Protein AF-A0A5C6DUL0-F1 (afdb_monomer_lite)

Radius of gyration: 17.98 Å; chains: 1; bounding box: 50×43×47 Å

pLDDT: mean 86.67, std 14.73, range [30.31, 98.75]

Organism: NCBI:txid2527966

Foldseek 3Di:
DVLVLLLQVLLLVQQDPQAQPQAQDQLLVLFVVLVVVVALFDFLQSLQLSCLVNSEHEFEFADDDPPDDDAQKKWFADPNGIYIYGHDDDLQRLVVLLSSQLNSQLVRNVVDDDRDIPGPDDDDPDPVVVVVSSLSSQLSSCCNQQVGSPDAQEDPDDQPALCSLLVVLVVVCNVRSGDSLNNLVRHLPPPDDCSVVRSVSNSCVNCVPGGSLVSSVVSSVVSGDLVPDDPVSSVSNCVRSVVPPDDD

Secondary structure (DSSP, 8-state):
-HHHHHHHHHHHHHTTT-----TT--HHHHHHHHHHTT-SSB-HHHHHHHHHHTT--EEE---PPTT----SEEEEEETTEEEEEE----S-HHHHHHHHHHHHHHHHHT---TT-EEESS---S-HHHHHHHHHHHHHHHHHHHHSSTT-----SS--SSHHHHHHHHHHHHHHHTB-HHHHHHHHHTT--STHHHHHHHHHHHH-TT--HHHHHHHHHHHH--GGGS-HHHHHHHHHHTT-S----

Sequence (248 aa):
MGICKRAAELATAAIGGLPSELVGIEPEQIRNEILADGNSWVDLENLTEYCWSRGVPVLHVTNFPSGIHKPDAMLISVHGRPAIIICKKNKQPAWLLFFLAHELGHLIAGHVSGDSLIVDSKITDDVDEKDDEETIADKNAIAILTGSETRSYRTNRTPPNASHLAKICQRKGINDSVYPGHIVLNYVHGLSGSFHALGAAALLVLYPNANAQKVLNRCLARNIDFDELPEDHAEYLMRIVGANERSS

Structure (mmCIF, N/CA/C/O backbone):
data_AF-A0A5C6DUL0-F1
#
_entry.id   AF-A0A5C6DUL0-F1
#
loop_
_atom_site.group_PDB
_atom_site.id
_atom_site.type_symbol
_atom_site.label_atom_id
_atom_site.label_alt_id
_atom_site.label_comp_id
_atom_site.label_asym_id
_atom_site.label_entity_id
_atom_site.label_seq_id
_atom_site.pdbx_PDB_ins_code
_atom_site.Cartn_x
_atom_site.Cartn_y
_atom_site.Cartn_z
_atom_site.occupancy
_atom_site.B_iso_or_equiv
_atom_site.auth_seq_id
_atom_site.auth_comp_id
_atom_site.auth_asym_id
_atom_site.auth_atom_id
_atom_site.pdbx_PDB_model_num
ATOM 1 N N . MET A 1 1 ? -7.808 15.578 12.649 1.00 57.72 1 MET A N 1
ATOM 2 C CA . MET A 1 1 ? -7.551 14.478 13.599 1.00 57.72 1 MET A CA 1
ATOM 3 C C . MET A 1 1 ? -8.827 13.757 14.038 1.00 57.72 1 MET A C 1
ATOM 5 O O . MET A 1 1 ? -8.922 12.568 13.780 1.00 57.72 1 MET A O 1
ATOM 9 N N . GLY A 1 2 ? -9.838 14.445 14.596 1.00 77.75 2 GLY A N 1
ATOM 10 C CA . GLY A 1 2 ? -11.074 13.791 15.077 1.00 77.75 2 GLY A CA 1
ATOM 11 C C . GLY A 1 2 ? -11.818 12.917 14.053 1.00 77.75 2 GLY A C 1
ATOM 12 O O . GLY A 1 2 ? -12.351 11.881 14.424 1.00 77.75 2 GLY A O 1
ATOM 13 N N . ILE A 1 3 ? -11.790 13.275 12.762 1.00 83.50 3 ILE A N 1
ATOM 14 C CA . ILE A 1 3 ? -12.433 12.481 11.697 1.00 83.50 3 ILE A CA 1
ATOM 15 C C . ILE A 1 3 ? -11.750 11.123 11.500 1.00 83.50 3 ILE A C 1
ATOM 17 O O . ILE A 1 3 ? -12.442 10.116 11.440 1.00 83.50 3 ILE A O 1
ATOM 21 N N . CYS A 1 4 ? -10.413 11.072 11.435 1.00 84.81 4 CYS A N 1
ATOM 22 C CA . CYS A 1 4 ? -9.688 9.809 11.254 1.00 84.81 4 CYS A CA 1
ATOM 23 C C . CYS A 1 4 ? -9.874 8.882 12.452 1.00 84.81 4 CYS A C 1
ATOM 25 O O . CYS A 1 4 ? -10.142 7.701 12.269 1.00 84.81 4 CYS A O 1
ATOM 27 N N . LYS A 1 5 ? -9.800 9.432 13.672 1.00 85.25 5 LYS A N 1
ATOM 28 C CA . LYS A 1 5 ? -10.049 8.661 14.892 1.00 85.25 5 LYS A CA 1
ATOM 29 C C . LYS A 1 5 ? -11.470 8.097 14.906 1.00 85.25 5 LYS A C 1
ATOM 31 O O . LYS A 1 5 ? -11.640 6.909 15.135 1.00 85.25 5 LYS A O 1
ATOM 36 N N . ARG A 1 6 ? -12.478 8.914 14.574 1.00 87.25 6 ARG A N 1
ATOM 37 C CA . ARG A 1 6 ? -13.867 8.446 14.493 1.00 87.25 6 ARG A CA 1
ATOM 38 C C . ARG A 1 6 ? -14.061 7.379 13.412 1.00 87.25 6 ARG A C 1
ATOM 40 O O . ARG A 1 6 ? -14.793 6.424 13.628 1.00 87.25 6 ARG A O 1
ATOM 47 N N . ALA A 1 7 ? -13.404 7.527 12.263 1.00 88.50 7 ALA A N 1
ATOM 48 C CA . ALA A 1 7 ? -13.416 6.523 11.202 1.00 88.50 7 ALA A CA 1
ATOM 49 C C . ALA A 1 7 ? -12.847 5.184 11.689 1.00 88.50 7 ALA A C 1
ATOM 51 O O . ALA A 1 7 ? -13.471 4.144 11.496 1.00 88.50 7 ALA A O 1
ATOM 52 N N . ALA A 1 8 ? -11.687 5.235 12.351 1.00 89.00 8 ALA A N 1
ATOM 53 C CA . ALA A 1 8 ? -11.029 4.074 12.930 1.00 89.00 8 ALA A CA 1
ATOM 54 C C . ALA A 1 8 ? -11.894 3.419 14.017 1.00 89.00 8 ALA A C 1
ATOM 56 O O . ALA A 1 8 ? -12.063 2.207 13.987 1.00 89.00 8 ALA A O 1
ATOM 57 N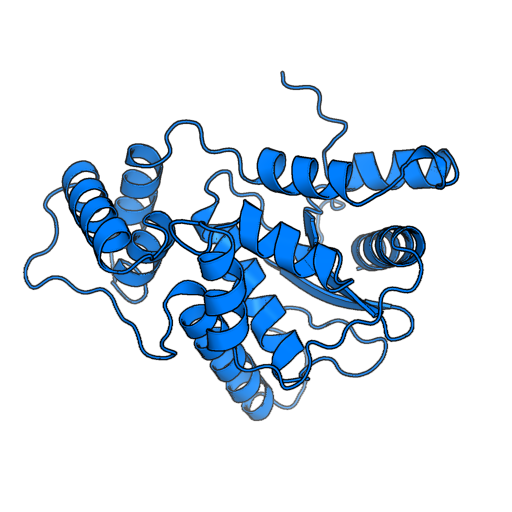 N . GLU A 1 9 ? -12.503 4.196 14.920 1.00 88.69 9 GLU A N 1
ATOM 58 C CA . GLU A 1 9 ? -13.456 3.701 15.931 1.00 88.69 9 GLU A CA 1
ATOM 59 C C . GLU A 1 9 ? -14.596 2.898 15.297 1.00 88.69 9 GLU A C 1
ATOM 61 O O . GLU A 1 9 ? -14.864 1.774 15.711 1.00 88.69 9 GLU A O 1
ATOM 66 N N . LEU A 1 10 ? -15.247 3.450 14.270 1.00 88.94 10 LEU A N 1
ATOM 67 C CA . LEU A 1 10 ? -16.355 2.775 13.594 1.00 88.94 10 LEU A CA 1
ATOM 68 C C . LEU A 1 10 ? -15.898 1.507 12.867 1.00 88.94 10 LEU A C 1
ATOM 70 O O . LEU A 1 10 ? -16.527 0.461 13.003 1.00 88.94 10 LEU A O 1
ATOM 74 N N . ALA A 1 11 ? -14.795 1.586 12.123 1.00 89.00 11 ALA A N 1
ATOM 75 C CA . ALA A 1 11 ? -14.291 0.454 11.354 1.00 89.00 11 ALA A CA 1
ATOM 76 C C . ALA A 1 11 ? -13.789 -0.680 12.257 1.00 89.00 11 ALA A C 1
ATOM 78 O O . ALA A 1 11 ? -14.088 -1.841 12.005 1.00 89.00 11 ALA A O 1
ATOM 79 N N . THR A 1 12 ? -13.069 -0.354 13.334 1.00 87.19 12 THR A N 1
ATOM 80 C CA . THR A 1 12 ? -12.603 -1.349 14.312 1.00 87.19 12 THR A CA 1
ATOM 81 C C . THR A 1 12 ? -13.768 -1.981 15.066 1.00 87.19 12 THR A C 1
ATOM 83 O O . THR A 1 12 ? -13.767 -3.196 15.250 1.00 87.19 12 THR A O 1
ATOM 86 N N . ALA A 1 13 ? -14.793 -1.216 15.452 1.00 83.75 13 ALA A N 1
ATOM 87 C CA . ALA A 1 13 ? -15.993 -1.770 16.078 1.00 83.75 13 ALA A CA 1
ATOM 88 C C . ALA A 1 13 ? -16.727 -2.770 15.163 1.00 83.75 13 ALA A C 1
ATOM 90 O O . ALA A 1 13 ? -17.184 -3.799 15.653 1.00 83.75 13 ALA A O 1
ATOM 91 N N . ALA A 1 14 ? -16.774 -2.508 13.852 1.00 82.31 14 ALA A N 1
ATOM 92 C CA . ALA A 1 14 ? -17.476 -3.347 12.876 1.00 82.31 14 ALA A CA 1
ATOM 93 C C . ALA A 1 14 ? -16.832 -4.728 12.640 1.00 82.31 14 ALA A C 1
ATOM 95 O O . ALA A 1 14 ? -17.520 -5.674 12.287 1.00 82.31 14 ALA A O 1
ATOM 96 N N . ILE A 1 15 ? -15.520 -4.880 12.850 1.00 79.81 15 ILE A N 1
ATOM 97 C CA . ILE A 1 15 ? -14.793 -6.133 12.553 1.00 79.81 15 ILE A CA 1
ATOM 98 C C . ILE A 1 15 ? -14.691 -7.108 13.745 1.00 79.81 15 ILE A C 1
ATOM 100 O O . ILE A 1 15 ? -13.733 -7.874 13.855 1.00 79.81 15 ILE A O 1
ATOM 104 N N . GLY A 1 16 ? -15.638 -7.052 14.687 1.00 63.84 16 GLY A N 1
ATOM 105 C CA . GLY A 1 16 ? -15.988 -8.195 15.549 1.00 63.84 16 GLY A CA 1
ATOM 106 C C . GLY A 1 16 ? -14.885 -8.839 16.405 1.00 63.84 16 GLY A C 1
ATOM 107 O O . GLY A 1 16 ? -14.915 -10.046 16.619 1.00 63.84 16 GLY A O 1
ATOM 108 N N . GLY A 1 17 ? -13.912 -8.079 16.919 1.00 63.25 17 GLY A N 1
ATOM 109 C CA . GLY A 1 17 ? -12.934 -8.600 17.888 1.00 63.25 17 GLY A CA 1
ATOM 110 C C . GLY A 1 17 ? -11.812 -9.479 17.319 1.00 63.25 17 GLY A C 1
ATOM 111 O O . GLY A 1 17 ? -11.122 -10.128 18.103 1.00 63.25 17 GLY A O 1
ATOM 112 N N . LEU A 1 18 ? -11.586 -9.481 15.997 1.00 64.69 18 LEU A N 1
ATOM 113 C CA . LEU A 1 18 ? -10.385 -10.088 15.408 1.00 64.69 18 LEU A CA 1
ATOM 114 C C . LEU A 1 18 ? -9.115 -9.519 16.080 1.00 64.69 18 LEU A C 1
ATOM 116 O O . LEU A 1 18 ? -8.935 -8.291 16.068 1.00 64.69 18 LEU A O 1
ATOM 120 N N . PRO A 1 19 ? -8.252 -10.366 16.679 1.00 63.19 19 PRO A N 1
ATOM 121 C CA . PRO A 1 19 ? -7.013 -9.907 17.286 1.00 63.19 19 PRO A CA 1
ATOM 122 C C . PRO A 1 19 ? -6.027 -9.484 16.194 1.00 63.19 19 PRO A C 1
ATOM 124 O O . PRO A 1 19 ? -5.824 -10.196 15.213 1.00 63.19 19 PRO A O 1
ATOM 127 N N . SER A 1 20 ? -5.395 -8.325 16.378 1.00 67.81 20 SER A N 1
ATOM 128 C CA . SER A 1 20 ? -4.304 -7.877 15.510 1.00 67.81 20 SER A CA 1
ATOM 129 C C . SER A 1 20 ? -2.982 -8.454 16.009 1.00 67.81 20 SER A C 1
ATOM 131 O O . SER A 1 20 ? -2.249 -7.809 16.757 1.00 67.81 20 SER A O 1
ATOM 133 N N . GLU A 1 21 ? -2.658 -9.666 15.574 1.00 74.69 21 GLU A N 1
ATOM 134 C CA . GLU A 1 21 ? -1.359 -10.302 15.821 1.00 74.69 21 GLU A CA 1
ATOM 135 C C . GLU A 1 21 ? -0.434 -10.061 14.626 1.00 74.69 21 GLU A C 1
ATOM 137 O O . GLU A 1 21 ? -0.201 -10.958 13.816 1.00 74.69 21 GLU A O 1
ATOM 142 N N . LEU A 1 22 ? 0.012 -8.815 14.454 1.00 87.88 22 LEU A N 1
ATOM 143 C CA . LEU A 1 22 ? 0.962 -8.436 13.397 1.00 87.88 22 LEU A CA 1
ATOM 144 C C . LEU A 1 22 ? 2.302 -7.928 13.937 1.00 87.88 22 LEU A C 1
ATOM 146 O O . LEU A 1 22 ? 3.292 -7.953 13.213 1.00 87.88 22 LEU A O 1
ATOM 150 N N . VAL A 1 23 ? 2.351 -7.499 15.200 1.00 90.50 23 VAL A N 1
ATOM 151 C CA . VAL A 1 23 ? 3.596 -7.054 15.838 1.00 90.50 23 VAL A CA 1
ATOM 152 C C . VAL A 1 23 ? 4.588 -8.218 15.891 1.00 90.50 23 VAL A C 1
ATOM 154 O O . VAL A 1 23 ? 4.247 -9.307 16.350 1.00 90.50 23 VAL A O 1
ATOM 157 N N . GLY A 1 24 ? 5.814 -7.977 15.431 1.00 91.69 24 GLY A N 1
ATOM 158 C CA . GLY A 1 24 ? 6.895 -8.959 15.385 1.00 91.69 24 GLY A CA 1
ATOM 159 C C . GLY A 1 24 ? 6.816 -9.957 14.227 1.00 91.69 24 GLY A C 1
ATOM 160 O O . GLY A 1 24 ? 7.622 -10.882 14.193 1.00 91.69 24 GLY A O 1
ATOM 161 N N . ILE A 1 25 ? 5.870 -9.809 13.292 1.00 94.50 25 ILE A N 1
ATOM 162 C CA . ILE A 1 25 ? 5.872 -10.603 12.057 1.00 94.50 25 ILE A CA 1
ATOM 163 C C . ILE A 1 25 ? 6.952 -10.077 11.112 1.00 94.50 25 ILE A C 1
ATOM 165 O O . ILE A 1 25 ? 7.038 -8.877 10.863 1.00 94.50 25 ILE A O 1
ATOM 169 N N . GLU A 1 26 ? 7.726 -10.993 10.532 1.00 96.69 26 GLU A N 1
ATOM 170 C CA . GLU A 1 26 ? 8.718 -10.661 9.511 1.00 96.69 26 GLU A CA 1
ATOM 171 C C . GLU A 1 26 ? 8.032 -10.135 8.231 1.00 96.69 26 GLU A C 1
ATOM 173 O O . GLU A 1 26 ? 7.086 -10.761 7.733 1.00 96.69 26 GLU A O 1
ATOM 178 N N . PRO A 1 27 ? 8.495 -9.023 7.634 1.00 97.69 27 PRO A N 1
ATOM 179 C CA . PRO A 1 27 ? 7.838 -8.416 6.475 1.00 97.69 27 PRO A CA 1
ATOM 180 C C . PRO A 1 27 ? 7.762 -9.353 5.257 1.00 97.69 27 PRO A C 1
ATOM 182 O O . PRO A 1 27 ? 6.771 -9.348 4.518 1.00 97.69 27 PRO A O 1
ATOM 185 N N . GLU A 1 28 ? 8.764 -10.210 5.044 1.00 97.44 28 GLU A N 1
ATOM 186 C CA . GLU A 1 28 ? 8.747 -11.222 3.986 1.00 97.44 28 GLU A CA 1
ATOM 187 C C . GLU A 1 28 ? 7.678 -12.295 4.215 1.00 97.44 28 GLU A C 1
ATOM 189 O O . GLU A 1 28 ? 7.190 -12.875 3.243 1.00 97.44 28 GLU A O 1
ATOM 194 N N . GLN A 1 29 ? 7.282 -12.564 5.462 1.00 97.75 29 GLN A N 1
ATOM 195 C CA . GLN A 1 29 ? 6.215 -13.521 5.750 1.00 97.75 29 GLN A CA 1
ATOM 196 C C . GLN A 1 29 ? 4.882 -13.030 5.173 1.00 97.75 29 GLN A C 1
ATOM 198 O O . GLN A 1 29 ? 4.226 -13.782 4.456 1.00 97.75 29 GLN A O 1
ATOM 203 N N . ILE A 1 30 ? 4.543 -11.753 5.379 1.00 98.12 30 ILE A N 1
ATOM 204 C CA . ILE A 1 30 ? 3.334 -11.116 4.821 1.00 98.12 30 ILE A CA 1
ATOM 205 C C . ILE A 1 30 ? 3.295 -11.280 3.303 1.00 98.12 30 ILE A C 1
ATOM 207 O O . ILE A 1 30 ? 2.297 -11.700 2.717 1.00 98.12 30 ILE A O 1
ATOM 211 N N . ARG A 1 31 ? 4.422 -10.977 2.653 1.00 98.50 31 ARG A N 1
ATOM 212 C CA . ARG A 1 31 ? 4.577 -11.157 1.212 1.00 98.50 31 ARG A CA 1
ATOM 213 C C . ARG A 1 31 ? 4.315 -12.598 0.795 1.00 98.50 31 ARG A C 1
ATOM 215 O O . ARG A 1 31 ? 3.587 -12.829 -0.167 1.00 98.50 31 ARG A O 1
ATOM 222 N N . ASN A 1 32 ? 4.949 -13.551 1.469 1.00 98.31 32 ASN A N 1
ATOM 223 C CA . ASN A 1 32 ? 4.864 -14.962 1.118 1.00 98.31 32 ASN A CA 1
ATOM 224 C C . ASN A 1 32 ? 3.441 -15.501 1.280 1.00 98.31 32 ASN A C 1
ATOM 226 O O . ASN A 1 32 ? 3.001 -16.257 0.419 1.00 98.31 32 ASN A O 1
ATOM 230 N N . GLU A 1 33 ? 2.715 -15.076 2.316 1.00 97.88 33 GLU A N 1
ATOM 231 C CA . GLU A 1 33 ? 1.301 -15.414 2.514 1.00 97.88 33 GLU A CA 1
ATOM 232 C C . GLU A 1 33 ? 0.443 -14.889 1.352 1.00 97.88 33 GLU A C 1
ATOM 234 O O . GLU A 1 33 ? -0.246 -15.671 0.699 1.00 97.88 33 GLU A O 1
ATOM 239 N N . ILE A 1 34 ? 0.585 -13.610 0.981 1.00 98.38 34 ILE A N 1
ATOM 240 C CA . ILE A 1 34 ? -0.148 -13.026 -0.157 1.00 98.38 34 ILE A CA 1
ATOM 241 C C . ILE A 1 34 ? 0.167 -13.756 -1.474 1.00 98.38 34 ILE A C 1
ATOM 243 O O . ILE A 1 34 ? -0.727 -13.988 -2.291 1.00 98.38 34 ILE A O 1
ATOM 247 N N . LEU A 1 35 ? 1.430 -14.114 -1.719 1.00 98.44 35 LEU A N 1
ATOM 248 C CA . LEU A 1 35 ? 1.821 -14.850 -2.927 1.00 98.44 35 LEU A CA 1
ATOM 249 C C . LEU A 1 35 ? 1.312 -16.301 -2.920 1.00 98.44 35 LEU A C 1
ATOM 251 O O . LEU A 1 35 ? 0.979 -16.829 -3.983 1.00 98.44 35 LEU A O 1
ATOM 255 N N . ALA A 1 36 ? 1.236 -16.943 -1.751 1.00 97.94 36 ALA A N 1
ATOM 256 C CA . ALA A 1 36 ? 0.738 -18.310 -1.602 1.00 97.94 36 ALA A CA 1
ATOM 257 C C . ALA A 1 36 ? -0.746 -18.441 -1.985 1.00 97.94 36 ALA A C 1
ATOM 259 O O . ALA A 1 36 ? -1.143 -19.489 -2.495 1.00 97.94 36 ALA A O 1
ATOM 260 N N . ASP A 1 37 ? -1.523 -17.359 -1.873 1.00 96.06 37 ASP A N 1
ATOM 261 C CA . ASP A 1 37 ? -2.914 -17.271 -2.348 1.00 96.06 37 ASP A CA 1
ATOM 262 C C . ASP A 1 37 ? -3.043 -17.212 -3.887 1.00 96.06 37 ASP A C 1
ATOM 264 O O . ASP A 1 37 ? -4.134 -17.047 -4.437 1.00 96.06 37 ASP A O 1
ATOM 268 N N . GLY A 1 38 ? -1.932 -17.348 -4.618 1.00 97.00 38 GLY A N 1
ATOM 269 C CA . GLY A 1 38 ? -1.895 -17.357 -6.082 1.00 97.00 38 GLY A CA 1
ATOM 270 C C . GLY A 1 38 ? -1.780 -15.967 -6.714 1.00 97.00 38 GLY A C 1
ATOM 271 O O . GLY A 1 38 ? -1.875 -15.839 -7.939 1.00 97.00 38 GLY A O 1
ATOM 272 N N . ASN A 1 39 ? -1.550 -14.920 -5.915 1.00 98.12 39 ASN A N 1
ATOM 273 C CA . ASN A 1 39 ? -1.293 -13.576 -6.425 1.00 98.12 39 ASN A CA 1
ATOM 274 C C . ASN A 1 39 ? 0.062 -13.513 -7.148 1.00 98.12 39 ASN A C 1
ATOM 276 O O . ASN A 1 39 ? 1.060 -14.074 -6.703 1.00 98.12 39 ASN A O 1
ATOM 280 N N . SER A 1 40 ? 0.132 -12.766 -8.254 1.00 97.94 40 SER A N 1
ATOM 281 C CA . SER A 1 40 ? 1.393 -12.585 -8.998 1.00 97.94 40 SER A CA 1
ATOM 282 C C . SER A 1 40 ? 2.407 -11.694 -8.271 1.00 97.94 40 SER A C 1
ATOM 284 O O . SER A 1 40 ? 3.597 -11.739 -8.573 1.00 97.94 40 SER A O 1
ATOM 286 N N . TRP A 1 41 ? 1.930 -10.844 -7.363 1.00 98.56 41 TRP A N 1
ATOM 287 C CA . TRP A 1 41 ? 2.704 -9.881 -6.580 1.00 98.56 41 TRP A CA 1
ATOM 288 C C . TRP A 1 41 ? 1.832 -9.299 -5.466 1.00 98.56 41 TRP A C 1
ATOM 290 O O . TRP A 1 41 ? 0.606 -9.388 -5.525 1.00 98.56 41 TRP A O 1
ATOM 300 N N . VAL A 1 42 ? 2.459 -8.624 -4.504 1.00 98.75 42 VAL A N 1
ATOM 301 C CA . VAL A 1 42 ? 1.755 -7.766 -3.540 1.00 98.75 42 VAL A CA 1
ATOM 302 C C . VAL A 1 42 ? 1.341 -6.465 -4.234 1.00 98.75 42 VAL A C 1
ATOM 304 O O . VAL A 1 42 ? 2.199 -5.724 -4.719 1.00 98.75 42 VAL A O 1
ATOM 307 N N . ASP A 1 43 ? 0.040 -6.193 -4.307 1.00 98.62 43 ASP A N 1
ATOM 308 C CA . ASP A 1 43 ? -0.546 -4.956 -4.824 1.00 98.62 43 ASP A CA 1
ATOM 309 C C . ASP A 1 43 ? -1.472 -4.284 -3.797 1.00 98.62 43 ASP A C 1
ATOM 311 O O . ASP A 1 43 ? -1.577 -4.710 -2.650 1.00 98.62 43 ASP A O 1
ATOM 315 N N . LEU A 1 44 ? -2.105 -3.171 -4.188 1.00 98.69 44 LEU A N 1
ATOM 316 C CA . LEU A 1 44 ? -2.962 -2.410 -3.277 1.00 98.69 44 LEU A CA 1
ATOM 317 C C . LEU A 1 44 ? -4.169 -3.219 -2.798 1.00 98.69 44 LEU A C 1
ATOM 319 O O . LEU A 1 44 ? -4.556 -3.067 -1.646 1.00 98.69 44 LEU A O 1
ATOM 323 N N . GLU A 1 45 ? -4.788 -4.026 -3.663 1.00 98.31 45 GLU A N 1
ATOM 324 C CA . GLU A 1 45 ? -6.001 -4.763 -3.303 1.00 98.31 45 GLU A CA 1
ATOM 325 C C . GLU A 1 45 ? -5.646 -5.889 -2.335 1.00 98.31 45 GLU A C 1
ATOM 327 O O . GLU A 1 45 ? -6.186 -5.925 -1.233 1.00 98.31 45 GLU A O 1
ATOM 332 N N . ASN A 1 46 ? -4.685 -6.748 -2.683 1.00 98.50 46 ASN A N 1
ATOM 333 C CA . ASN A 1 46 ? -4.368 -7.905 -1.846 1.00 98.50 46 ASN A CA 1
ATOM 334 C C . ASN A 1 46 ? -3.662 -7.549 -0.528 1.00 98.50 46 ASN A C 1
ATOM 336 O O . ASN A 1 46 ? -3.932 -8.203 0.474 1.00 98.50 46 ASN A O 1
ATOM 340 N N . LEU A 1 47 ? -2.856 -6.482 -0.471 1.00 98.69 47 LEU A N 1
ATOM 341 C CA . LEU A 1 47 ? -2.295 -6.015 0.801 1.00 98.69 47 LEU A CA 1
ATOM 342 C C . LEU A 1 47 ? -3.376 -5.406 1.700 1.00 98.69 47 LEU A C 1
ATOM 344 O O . LEU A 1 47 ? -3.343 -5.573 2.915 1.00 98.69 47 LEU A O 1
ATOM 348 N N . THR A 1 48 ? -4.356 -4.723 1.102 1.00 98.31 48 THR A N 1
ATOM 349 C CA . THR A 1 48 ? -5.498 -4.194 1.853 1.00 98.31 48 THR A CA 1
ATOM 350 C C . THR A 1 48 ? -6.326 -5.334 2.438 1.00 98.31 48 THR A C 1
ATOM 352 O O . THR A 1 48 ? -6.600 -5.322 3.634 1.00 98.31 48 THR A O 1
ATOM 355 N N . GLU A 1 49 ? -6.696 -6.328 1.627 1.00 96.81 49 GLU A N 1
ATOM 356 C CA . GLU A 1 49 ? -7.437 -7.512 2.090 1.00 96.81 49 GLU A CA 1
ATOM 357 C C . GLU A 1 49 ? -6.653 -8.297 3.149 1.00 96.81 49 GLU A C 1
ATOM 359 O O . GLU A 1 49 ? -7.234 -8.722 4.146 1.00 96.81 49 GLU A O 1
ATOM 364 N N . TYR A 1 50 ? -5.328 -8.416 2.994 1.00 96.88 50 TYR A N 1
ATOM 365 C CA . TYR A 1 50 ? -4.466 -8.996 4.019 1.00 96.88 50 TYR A CA 1
ATOM 366 C C . TYR A 1 50 ? -4.632 -8.260 5.355 1.00 96.88 50 TYR A C 1
ATOM 368 O O . TYR A 1 50 ? -4.964 -8.894 6.353 1.00 96.88 50 TYR A O 1
ATOM 376 N N . CYS A 1 51 ? -4.504 -6.928 5.384 1.00 96.19 51 CYS A N 1
ATOM 377 C CA . CYS A 1 51 ? -4.703 -6.148 6.610 1.00 96.19 51 CYS A CA 1
ATOM 378 C C . CYS A 1 51 ? -6.083 -6.396 7.244 1.00 96.19 51 CYS A C 1
ATOM 380 O O . CYS A 1 51 ? -6.162 -6.667 8.445 1.00 96.19 51 CYS A O 1
ATOM 382 N N . TRP A 1 52 ? -7.160 -6.388 6.449 1.00 94.44 52 TRP A N 1
ATOM 383 C CA . TRP A 1 52 ? -8.509 -6.672 6.952 1.00 94.44 52 TRP A CA 1
ATOM 384 C C . TRP A 1 52 ? -8.630 -8.078 7.547 1.00 94.44 52 TRP A C 1
ATOM 386 O O . TRP A 1 52 ? -9.158 -8.225 8.650 1.00 94.44 52 TRP A O 1
ATOM 396 N N . SER A 1 53 ? -8.072 -9.095 6.884 1.00 92.69 53 SER A N 1
ATOM 397 C CA . SER A 1 53 ? -8.077 -10.484 7.373 1.00 92.69 53 SER A CA 1
ATOM 398 C C . SER A 1 53 ? -7.341 -10.660 8.708 1.00 92.69 53 SER A C 1
ATOM 400 O O . SER A 1 53 ? -7.620 -11.588 9.465 1.00 92.69 53 SER A O 1
ATOM 402 N N . ARG A 1 54 ? -6.426 -9.737 9.023 1.00 92.75 54 ARG A N 1
ATOM 403 C CA . ARG A 1 54 ? -5.642 -9.686 10.264 1.00 92.75 54 ARG A CA 1
ATOM 404 C C . ARG A 1 54 ? -6.238 -8.726 11.297 1.00 92.75 54 ARG A C 1
ATOM 406 O O . ARG A 1 54 ? -5.584 -8.397 12.281 1.00 92.75 54 ARG A O 1
ATOM 413 N N . GLY A 1 55 ? -7.469 -8.260 11.078 1.00 91.44 55 GLY A N 1
ATOM 414 C CA . GLY A 1 55 ? -8.177 -7.380 12.002 1.00 91.44 55 GLY A CA 1
ATOM 415 C C . GLY A 1 55 ? -7.678 -5.933 12.009 1.00 91.44 55 GLY A C 1
ATOM 416 O O . GLY A 1 55 ? -7.903 -5.235 12.999 1.00 91.44 55 GLY A O 1
ATOM 417 N N . VAL A 1 56 ? -7.024 -5.481 10.931 1.00 93.75 56 VAL A N 1
ATOM 418 C CA . VAL A 1 56 ? -6.501 -4.116 10.764 1.00 93.75 56 VAL A CA 1
ATOM 419 C C . VAL A 1 56 ? -7.257 -3.403 9.639 1.00 93.75 56 VAL A C 1
ATOM 421 O O . VAL A 1 56 ? -6.935 -3.584 8.462 1.00 93.75 56 VAL A O 1
ATOM 424 N N . PRO A 1 57 ? -8.264 -2.573 9.960 1.00 94.25 57 PRO A N 1
ATOM 425 C CA . PRO A 1 57 ? -8.992 -1.811 8.958 1.00 94.25 57 PRO A CA 1
ATOM 426 C C . PRO A 1 57 ? -8.076 -0.871 8.178 1.00 94.25 57 PRO A C 1
ATOM 428 O O . PRO A 1 57 ? -7.274 -0.147 8.768 1.00 94.25 57 PRO A O 1
ATOM 431 N N . VAL A 1 58 ? -8.258 -0.818 6.860 1.00 95.44 58 VAL A N 1
ATOM 432 C CA . VAL A 1 58 ? -7.598 0.160 5.986 1.00 95.44 58 VAL A CA 1
ATOM 433 C C . VAL A 1 58 ? -8.662 1.065 5.380 1.00 95.44 58 VAL A C 1
ATOM 435 O O . VAL A 1 58 ? -9.528 0.605 4.634 1.00 95.44 58 VAL A O 1
ATOM 438 N N . LEU A 1 59 ? -8.603 2.360 5.685 1.00 93.75 59 LEU A N 1
ATOM 439 C CA . LEU A 1 59 ? -9.602 3.342 5.262 1.00 93.75 59 LEU A CA 1
ATOM 440 C C . LEU A 1 59 ? -8.974 4.411 4.373 1.00 93.75 59 LEU A C 1
ATOM 442 O O . LEU A 1 59 ? -7.936 4.977 4.706 1.00 93.75 59 LEU A O 1
ATOM 446 N N . HIS A 1 60 ? -9.641 4.760 3.272 1.00 93.69 60 HIS A N 1
ATOM 447 C CA . HIS A 1 60 ? -9.241 5.894 2.435 1.00 93.69 60 HIS A CA 1
ATOM 448 C C . HIS A 1 60 ? -10.030 7.143 2.814 1.00 93.69 60 HIS A C 1
ATOM 450 O O . HIS A 1 60 ? -11.083 7.409 2.250 1.00 93.69 60 HIS A O 1
ATOM 456 N N . VAL A 1 61 ? -9.555 7.922 3.783 1.00 89.69 61 VAL A N 1
ATOM 457 C CA . VAL A 1 61 ? -10.260 9.127 4.241 1.00 89.69 61 VAL A CA 1
ATOM 458 C C . VAL A 1 61 ? -9.836 10.310 3.382 1.00 89.69 61 VAL A C 1
ATOM 460 O O . VAL A 1 61 ? -8.744 10.843 3.525 1.00 89.69 61 VAL A O 1
ATOM 463 N N . THR A 1 62 ? -10.701 10.760 2.476 1.00 81.75 62 THR A N 1
ATOM 464 C CA . THR A 1 62 ? -10.373 11.854 1.543 1.00 81.75 62 THR A CA 1
ATOM 465 C C . THR A 1 62 ? -11.109 13.155 1.842 1.00 81.75 62 THR A C 1
ATOM 467 O O . THR A 1 62 ? -10.723 14.221 1.341 1.00 81.75 62 THR A O 1
ATOM 470 N N . ASN A 1 63 ? -12.168 13.096 2.647 1.00 80.69 63 ASN A N 1
ATOM 471 C CA . ASN A 1 63 ? -13.065 14.221 2.902 1.00 80.69 63 ASN A CA 1
ATOM 472 C C . ASN A 1 63 ? -12.757 14.886 4.244 1.00 80.69 63 ASN A C 1
ATOM 474 O O . ASN A 1 63 ? -13.454 14.724 5.241 1.00 80.69 63 ASN A O 1
ATOM 478 N N . PHE A 1 64 ? -11.678 15.666 4.239 1.00 73.19 64 PHE A N 1
ATOM 479 C CA . PHE A 1 64 ? -11.260 16.500 5.362 1.00 73.19 64 PHE A CA 1
ATOM 480 C C . PHE A 1 64 ? -11.765 17.942 5.227 1.00 73.19 64 PHE A C 1
ATOM 482 O O . PHE A 1 64 ? -11.770 18.464 4.107 1.00 73.19 64 PHE A O 1
ATOM 489 N N . PRO A 1 65 ? -12.052 18.628 6.350 1.00 71.44 65 PRO A N 1
ATOM 490 C CA . PRO A 1 65 ? -12.289 20.063 6.374 1.00 71.44 65 PRO A CA 1
ATOM 491 C C . PRO A 1 65 ? -11.151 20.841 5.706 1.00 71.44 65 PRO A C 1
ATOM 493 O O . PRO A 1 65 ? -9.977 20.454 5.767 1.00 71.44 65 PRO A O 1
ATOM 496 N N . SER A 1 66 ? -11.508 21.945 5.056 1.00 70.56 66 SER A N 1
ATOM 497 C CA . SER A 1 66 ? -10.558 22.862 4.427 1.00 70.56 66 SER A CA 1
ATOM 498 C C . SER A 1 66 ? -9.607 23.476 5.463 1.00 70.56 66 SER A C 1
ATOM 500 O O . SER A 1 66 ? -10.015 23.762 6.584 1.00 70.56 66 SER A O 1
ATOM 502 N N . GLY A 1 67 ? -8.346 23.703 5.081 1.00 63.94 67 GLY A N 1
ATOM 503 C CA . GLY A 1 67 ? -7.363 24.412 5.918 1.00 63.94 67 GLY A CA 1
ATOM 504 C C . GLY A 1 67 ? -6.611 23.563 6.952 1.00 63.94 67 GLY A C 1
ATOM 505 O O . GLY A 1 67 ? -5.831 24.114 7.718 1.00 63.94 67 GLY A O 1
ATOM 506 N N . ILE A 1 68 ? -6.805 22.241 6.973 1.00 69.31 68 ILE A N 1
ATOM 50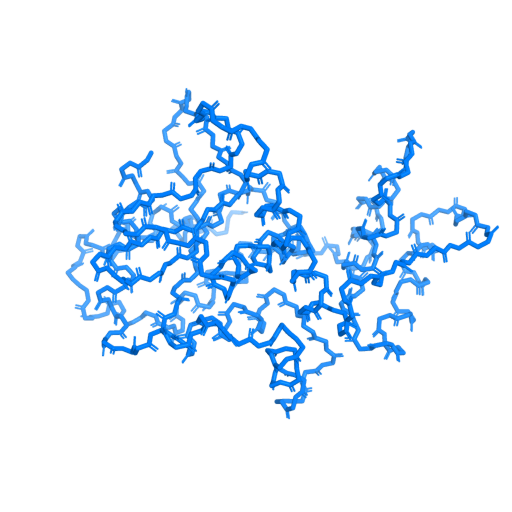7 C CA . ILE A 1 68 ? -6.083 21.322 7.869 1.00 69.31 68 ILE A CA 1
ATOM 508 C C . ILE A 1 68 ? -4.914 20.666 7.117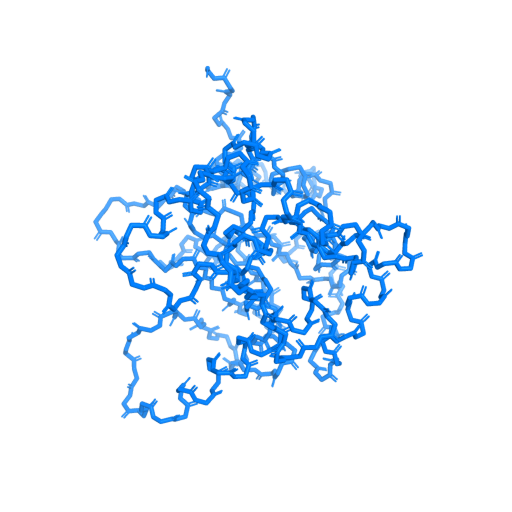 1.00 69.31 68 ILE A C 1
ATOM 510 O O . ILE A 1 68 ? -5.102 20.206 5.988 1.00 69.31 68 ILE A O 1
ATOM 514 N N . HIS A 1 69 ? -3.733 20.598 7.747 1.00 68.38 69 HIS A N 1
ATOM 515 C CA . HIS A 1 69 ? -2.606 19.787 7.270 1.00 68.38 69 HIS A CA 1
ATOM 516 C C . HIS A 1 69 ? -2.974 18.300 7.326 1.00 68.38 69 HIS A C 1
ATOM 518 O O . HIS A 1 69 ? -3.442 17.813 8.356 1.00 68.38 69 HIS A O 1
ATOM 524 N N . LYS A 1 70 ? -2.795 17.587 6.214 1.00 70.88 70 LYS A N 1
ATOM 525 C CA . LYS A 1 70 ? -3.170 16.176 6.076 1.00 70.88 70 LYS A CA 1
ATOM 526 C C . LYS A 1 70 ? -1.887 15.396 5.812 1.00 70.88 70 LYS A C 1
ATOM 528 O O . LYS A 1 70 ? -1.209 15.764 4.853 1.00 70.88 70 LYS A O 1
ATOM 533 N N . PRO A 1 71 ? -1.563 14.377 6.619 1.00 79.50 71 PRO A N 1
ATOM 534 C CA . PRO A 1 71 ? -0.472 13.477 6.273 1.00 79.50 71 PRO A CA 1
ATOM 535 C C . PRO A 1 71 ? -0.864 12.648 5.046 1.00 79.50 71 PRO A C 1
ATOM 537 O O . PRO A 1 71 ? -2.031 12.663 4.636 1.00 79.50 71 PRO A O 1
ATOM 540 N N . ASP A 1 72 ? 0.084 11.945 4.436 1.00 86.31 72 ASP A N 1
ATOM 541 C CA . ASP A 1 72 ? -0.217 11.100 3.277 1.00 86.31 72 ASP A CA 1
ATOM 542 C C . ASP A 1 72 ? -0.915 9.786 3.695 1.00 86.31 72 ASP A C 1
ATOM 544 O O . ASP A 1 72 ? -1.898 9.379 3.057 1.00 86.31 72 ASP A O 1
ATOM 548 N N . ALA A 1 73 ? -0.497 9.198 4.817 1.00 89.75 73 ALA A N 1
ATOM 549 C CA . ALA A 1 73 ? -1.178 8.131 5.546 1.00 89.75 73 ALA A CA 1
ATOM 550 C C . ALA A 1 73 ? -0.906 8.253 7.063 1.00 89.75 73 ALA A C 1
ATOM 552 O O . ALA A 1 73 ? -0.272 9.214 7.497 1.00 89.75 73 ALA A O 1
ATOM 553 N N . MET A 1 74 ? -1.523 7.388 7.868 1.00 88.38 74 MET A N 1
ATOM 554 C CA . MET A 1 74 ? -1.283 7.297 9.311 1.00 88.38 74 MET A CA 1
ATOM 555 C C . MET A 1 74 ? -1.734 5.941 9.857 1.00 88.38 74 MET A C 1
ATOM 557 O O . MET A 1 74 ? -2.773 5.409 9.446 1.00 88.38 74 MET A O 1
ATOM 561 N N . LEU A 1 75 ? -1.028 5.460 10.871 1.00 89.44 75 LEU A N 1
ATOM 562 C CA . LEU A 1 75 ? -1.422 4.356 11.732 1.00 89.44 75 LEU A CA 1
ATOM 563 C C . LEU A 1 75 ? -2.036 4.895 13.033 1.00 89.44 75 LEU A C 1
ATOM 565 O O . LEU A 1 75 ? -1.442 5.706 13.750 1.00 89.44 75 LEU A O 1
ATOM 569 N N . ILE A 1 76 ? -3.260 4.461 13.335 1.00 87.25 76 ILE A N 1
ATOM 570 C CA . ILE A 1 76 ? -4.016 4.853 14.531 1.00 87.25 76 ILE A CA 1
ATOM 571 C C . ILE A 1 76 ? -4.299 3.623 15.375 1.00 87.25 76 ILE A C 1
ATOM 573 O O . ILE A 1 76 ? -4.804 2.637 14.853 1.00 87.25 76 ILE A O 1
ATOM 577 N N . SER A 1 77 ? -4.092 3.722 16.686 1.00 85.94 77 SER A N 1
ATOM 578 C CA . SER A 1 77 ? -4.652 2.777 17.652 1.00 85.94 77 SER A CA 1
ATOM 579 C C . SER A 1 77 ? -5.900 3.355 18.316 1.00 85.94 77 SER A C 1
ATOM 581 O O . SER A 1 77 ? -5.910 4.499 18.779 1.00 85.94 77 SER A O 1
ATOM 583 N N . VAL A 1 78 ? -6.972 2.567 18.353 1.00 83.06 78 VAL A N 1
ATOM 584 C CA . VAL A 1 78 ? -8.210 2.885 19.064 1.00 83.06 78 VAL A CA 1
ATOM 585 C C . VAL A 1 78 ? -8.516 1.746 20.020 1.00 83.06 78 VAL A C 1
ATOM 587 O O . VAL A 1 78 ? -8.822 0.639 19.580 1.00 83.06 78 VAL A O 1
ATOM 590 N N . HIS A 1 79 ? -8.446 2.003 21.328 1.00 81.44 79 HIS A N 1
ATOM 591 C CA . HIS A 1 79 ? -8.692 0.984 22.353 1.00 81.44 79 HIS A CA 1
ATOM 592 C C . HIS A 1 79 ? -7.789 -0.249 22.169 1.00 81.44 79 HIS A C 1
ATOM 594 O O . HIS A 1 79 ? -8.231 -1.389 22.303 1.00 81.44 79 HIS A O 1
ATOM 600 N N . GLY A 1 80 ? -6.524 -0.010 21.804 1.00 80.25 80 GLY A N 1
ATOM 601 C CA . GLY A 1 80 ? -5.540 -1.059 21.521 1.00 80.25 80 GLY A CA 1
ATOM 602 C C . GLY A 1 80 ? -5.716 -1.771 20.176 1.00 80.25 80 GLY A C 1
ATOM 603 O O . GLY A 1 80 ? -5.033 -2.763 19.932 1.00 80.25 80 GLY A O 1
ATOM 604 N N . ARG A 1 81 ? -6.617 -1.302 19.301 1.00 86.44 81 ARG A N 1
ATOM 605 C CA . ARG A 1 81 ? -6.839 -1.878 17.968 1.00 86.44 81 ARG A CA 1
ATOM 606 C C . ARG A 1 81 ? -6.281 -0.967 16.875 1.00 86.44 81 ARG A C 1
ATOM 608 O O . ARG A 1 81 ? -6.726 0.180 16.785 1.00 86.44 81 ARG A O 1
ATOM 615 N N . PRO A 1 82 ? -5.350 -1.448 16.036 1.00 90.19 82 PRO A N 1
ATOM 616 C CA . PRO A 1 82 ? -4.779 -0.637 14.975 1.00 90.19 82 PRO A CA 1
ATOM 617 C C . PRO A 1 82 ? -5.740 -0.489 13.789 1.00 90.19 82 PRO A C 1
ATOM 619 O O . PRO A 1 82 ? -6.492 -1.402 13.450 1.00 90.19 82 PRO A O 1
ATOM 622 N N . ALA A 1 83 ? -5.666 0.657 13.125 1.00 92.19 83 ALA A N 1
ATOM 623 C CA . ALA A 1 83 ? -6.280 0.945 11.840 1.00 92.19 83 ALA A CA 1
ATOM 624 C C . ALA A 1 83 ? -5.341 1.836 11.020 1.00 92.19 83 ALA A C 1
ATOM 626 O O . ALA A 1 83 ? -4.729 2.766 11.549 1.00 92.19 83 ALA A O 1
ATOM 627 N N . ILE A 1 84 ? -5.260 1.580 9.719 1.00 94.19 84 ILE A N 1
ATOM 628 C CA . ILE A 1 84 ? -4.456 2.358 8.777 1.00 94.19 84 ILE A CA 1
ATOM 629 C C . ILE A 1 84 ? -5.380 3.310 8.021 1.00 94.19 84 ILE A C 1
ATOM 631 O O . ILE A 1 84 ? -6.369 2.896 7.414 1.00 94.19 84 ILE A O 1
ATOM 635 N N . ILE A 1 85 ? -5.056 4.599 8.028 1.00 92.94 85 ILE A N 1
ATOM 636 C CA . ILE A 1 85 ? -5.815 5.631 7.326 1.00 92.94 85 ILE A CA 1
ATOM 637 C C . ILE A 1 85 ? -4.954 6.228 6.221 1.00 92.94 85 ILE A C 1
ATOM 639 O O . ILE A 1 85 ? -4.013 6.974 6.467 1.00 92.94 85 ILE A O 1
ATOM 643 N N . ILE A 1 86 ? -5.335 5.978 4.977 1.00 93.12 86 ILE A N 1
ATOM 644 C CA . ILE A 1 86 ? -4.738 6.615 3.810 1.00 93.12 86 ILE A CA 1
ATOM 645 C C . ILE A 1 86 ? -5.484 7.923 3.557 1.00 93.12 86 ILE A C 1
ATOM 647 O O . ILE A 1 86 ? -6.704 7.937 3.400 1.00 93.12 86 ILE A O 1
ATOM 651 N N . CYS A 1 87 ? -4.754 9.031 3.491 1.00 90.25 87 CYS A N 1
ATOM 652 C CA . CYS A 1 87 ? -5.316 10.369 3.294 1.00 90.25 87 CYS A CA 1
ATOM 653 C C . CYS A 1 87 ? -4.984 10.934 1.903 1.00 90.25 87 CYS A C 1
ATOM 655 O O . CYS A 1 87 ? -5.683 11.816 1.384 1.00 90.25 87 CYS A O 1
ATOM 657 N N . LYS A 1 88 ? -3.927 10.409 1.266 1.00 89.12 88 LYS A N 1
ATOM 658 C CA . LYS A 1 88 ? -3.486 10.813 -0.069 1.00 89.12 88 LYS A CA 1
ATOM 659 C C . LYS A 1 88 ? -4.586 10.628 -1.107 1.00 89.12 88 LYS A C 1
ATOM 661 O O . LYS A 1 88 ? -5.046 9.516 -1.365 1.00 89.12 88 LYS A O 1
ATOM 666 N N . LYS A 1 89 ? -4.930 11.702 -1.820 1.00 89.69 89 LYS A N 1
ATOM 667 C CA . LYS A 1 89 ? -5.723 11.610 -3.054 1.00 89.69 89 LYS A CA 1
ATOM 668 C C . LYS A 1 89 ? -4.800 11.351 -4.242 1.00 89.69 89 LYS A C 1
ATOM 670 O O . LYS A 1 89 ? -4.183 12.276 -4.766 1.00 89.69 89 LYS A O 1
ATOM 675 N N . ASN A 1 90 ? -4.710 10.102 -4.686 1.00 91.06 90 ASN A N 1
ATOM 676 C CA . ASN A 1 90 ? -4.028 9.747 -5.928 1.00 91.06 90 ASN A CA 1
ATOM 677 C C . ASN A 1 90 ? -4.782 8.611 -6.629 1.00 91.06 90 ASN A C 1
ATOM 679 O O . ASN A 1 90 ? -5.227 7.664 -5.989 1.00 91.06 90 ASN A O 1
ATOM 683 N N . LYS A 1 91 ? -4.938 8.708 -7.952 1.00 93.94 91 LYS A N 1
ATOM 684 C CA . LYS A 1 91 ? -5.613 7.673 -8.744 1.00 93.94 91 LYS A CA 1
ATOM 685 C C . LYS A 1 91 ? -4.751 6.424 -8.918 1.00 93.94 91 LYS A C 1
ATOM 687 O O . LYS A 1 91 ? -5.305 5.336 -9.039 1.00 93.94 91 LYS A O 1
ATOM 692 N N . GLN A 1 92 ? -3.427 6.581 -8.932 1.00 96.38 92 GLN A N 1
ATOM 693 C CA . GLN A 1 92 ? -2.463 5.518 -9.201 1.00 96.38 92 GLN A CA 1
ATOM 694 C C . GLN A 1 92 ? -2.233 4.642 -7.952 1.00 96.38 92 GLN A C 1
ATOM 696 O O . GLN A 1 92 ? -1.708 5.153 -6.959 1.00 96.38 92 GLN A O 1
ATOM 701 N N . PRO A 1 93 ? -2.546 3.328 -7.995 1.00 96.69 93 PRO A N 1
ATOM 702 C CA . PRO A 1 93 ? -2.433 2.439 -6.836 1.00 96.69 93 PRO A CA 1
ATOM 703 C C . PRO A 1 93 ? -1.023 2.318 -6.268 1.00 96.69 93 PRO A C 1
ATOM 705 O O . PRO A 1 93 ? -0.877 2.114 -5.075 1.00 96.69 93 PRO A O 1
ATOM 708 N N . ALA A 1 94 ? 0.014 2.478 -7.099 1.00 96.81 94 ALA A N 1
ATOM 709 C CA . ALA A 1 94 ? 1.407 2.317 -6.678 1.00 96.81 94 ALA A CA 1
ATOM 710 C C . ALA A 1 94 ? 1.801 3.237 -5.509 1.00 96.81 94 ALA A C 1
ATOM 712 O O . ALA A 1 94 ? 2.548 2.818 -4.633 1.00 96.81 94 ALA A O 1
ATOM 713 N N . TRP A 1 95 ? 1.284 4.470 -5.489 1.00 95.25 95 TRP A N 1
ATOM 714 C CA . TRP A 1 95 ? 1.559 5.423 -4.410 1.00 95.25 95 TRP A CA 1
ATOM 715 C C . TRP A 1 95 ? 0.903 4.989 -3.103 1.00 95.25 95 TRP A C 1
ATOM 717 O O . TRP A 1 95 ? 1.545 4.948 -2.064 1.00 95.25 95 TRP A O 1
ATOM 727 N N . LEU A 1 96 ? -0.378 4.635 -3.177 1.00 96.75 96 LEU A N 1
ATOM 728 C CA . LEU A 1 96 ? -1.178 4.255 -2.014 1.00 96.75 96 LEU A CA 1
ATOM 729 C C . LEU A 1 96 ? -0.724 2.908 -1.451 1.00 96.75 96 LEU A C 1
ATOM 731 O O . LEU A 1 96 ? -0.750 2.722 -0.244 1.00 96.75 96 LEU A O 1
ATOM 735 N N . LEU A 1 97 ? -0.248 2.013 -2.318 1.00 98.44 97 LEU A N 1
ATOM 736 C CA . LEU A 1 97 ? 0.376 0.752 -1.938 1.00 98.44 97 LEU A CA 1
ATOM 737 C C . LEU A 1 97 ? 1.632 0.978 -1.096 1.00 98.44 97 LEU A C 1
ATOM 739 O O . LEU A 1 97 ? 1.800 0.306 -0.088 1.00 98.44 97 LEU A O 1
ATOM 743 N N . PHE A 1 98 ? 2.501 1.914 -1.495 1.00 96.88 98 PHE A N 1
ATOM 744 C CA . PHE A 1 98 ? 3.703 2.202 -0.714 1.00 96.88 98 PHE A CA 1
ATOM 745 C C . PHE A 1 98 ? 3.351 2.784 0.656 1.00 96.88 98 PHE A C 1
ATOM 747 O O . PHE A 1 98 ? 3.859 2.290 1.652 1.00 96.88 98 PHE A O 1
ATOM 754 N N . PHE A 1 99 ? 2.423 3.747 0.718 1.00 95.50 99 PHE A N 1
ATOM 755 C CA . PHE A 1 99 ? 1.957 4.279 2.002 1.00 95.50 99 PHE A CA 1
ATOM 756 C C . PHE A 1 99 ? 1.347 3.190 2.890 1.00 95.50 99 PHE A C 1
ATOM 758 O O . PHE A 1 99 ? 1.693 3.098 4.056 1.00 95.50 99 PHE A O 1
ATOM 765 N N . LEU A 1 100 ? 0.502 2.313 2.340 1.00 98.00 100 LEU A N 1
ATOM 766 C CA . LEU A 1 100 ? -0.049 1.185 3.093 1.00 98.00 100 LEU A CA 1
ATOM 767 C C . LEU A 1 100 ? 1.049 0.262 3.639 1.00 98.00 100 LEU A C 1
ATOM 769 O O . LEU A 1 100 ? 1.007 -0.113 4.806 1.00 98.00 100 LEU A O 1
ATOM 773 N N . ALA A 1 101 ? 2.023 -0.103 2.802 1.00 98.12 101 ALA A N 1
ATOM 774 C CA . ALA A 1 101 ? 3.125 -0.969 3.206 1.00 98.12 101 ALA A CA 1
ATOM 775 C C . ALA A 1 101 ? 4.025 -0.312 4.268 1.00 98.12 101 ALA A C 1
ATOM 777 O O . ALA A 1 101 ? 4.495 -1.008 5.159 1.00 98.12 101 ALA A O 1
ATOM 778 N N . HIS A 1 102 ? 4.223 1.006 4.197 1.00 96.06 102 HIS A N 1
ATOM 779 C CA . HIS A 1 102 ? 4.972 1.791 5.181 1.00 96.06 102 HIS A CA 1
ATOM 780 C C . HIS A 1 102 ? 4.254 1.838 6.538 1.00 96.06 102 HIS A C 1
ATOM 782 O O . HIS A 1 102 ? 4.841 1.470 7.552 1.00 96.06 102 HIS A O 1
ATOM 788 N N . GLU A 1 103 ? 2.957 2.161 6.568 1.00 95.44 103 GLU A N 1
ATOM 789 C CA . GLU A 1 103 ? 2.179 2.139 7.819 1.00 95.44 103 GLU A CA 1
ATOM 790 C C . GLU A 1 103 ? 2.111 0.728 8.422 1.00 95.44 103 GLU A C 1
ATOM 792 O O . GLU A 1 103 ? 2.225 0.542 9.632 1.00 95.44 103 GLU A O 1
ATOM 797 N N . LEU A 1 104 ? 1.978 -0.302 7.583 1.00 96.25 104 LEU A N 1
ATOM 798 C CA . LEU A 1 104 ? 2.071 -1.688 8.036 1.00 96.25 104 LEU A CA 1
ATOM 799 C C . LEU A 1 104 ? 3.474 -2.013 8.580 1.00 96.25 104 LEU A C 1
ATOM 801 O O . LEU A 1 104 ? 3.589 -2.756 9.550 1.00 96.25 104 LEU A O 1
ATOM 805 N N . GLY A 1 105 ? 4.520 -1.417 8.006 1.00 95.75 105 GLY A N 1
ATOM 806 C CA . GLY A 1 105 ? 5.896 -1.479 8.493 1.00 95.75 105 GLY A CA 1
ATOM 807 C C . GLY A 1 105 ? 6.057 -0.945 9.918 1.00 95.75 105 GLY A C 1
ATOM 808 O O . GLY A 1 105 ? 6.703 -1.609 10.729 1.00 95.75 105 GLY A O 1
ATOM 809 N N . HIS A 1 106 ? 5.420 0.184 10.251 1.00 93.62 106 HIS A N 1
ATOM 810 C CA . HIS A 1 106 ? 5.341 0.677 11.634 1.00 93.62 106 HIS A CA 1
ATOM 811 C C . HIS A 1 106 ? 4.596 -0.296 12.550 1.00 93.62 106 HIS A C 1
ATOM 813 O O . HIS A 1 106 ? 5.032 -0.546 13.675 1.00 93.62 106 HIS A O 1
ATOM 819 N N . LEU A 1 107 ? 3.479 -0.863 12.080 1.00 93.19 107 LEU A N 1
ATOM 820 C CA . LEU A 1 107 ? 2.680 -1.788 12.881 1.00 93.19 107 LEU A CA 1
ATOM 821 C C . LEU A 1 107 ? 3.471 -3.043 13.260 1.00 93.19 107 LEU A C 1
ATOM 823 O O . LEU A 1 107 ? 3.491 -3.415 14.431 1.00 93.19 107 LEU A O 1
ATOM 827 N N . ILE A 1 108 ? 4.130 -3.688 12.296 1.00 95.12 108 ILE A N 1
ATOM 828 C CA . ILE A 1 108 ? 4.876 -4.923 12.569 1.00 95.12 108 ILE A CA 1
ATOM 829 C C . ILE A 1 108 ? 6.123 -4.678 13.416 1.00 95.12 108 ILE A C 1
ATOM 831 O O . ILE A 1 108 ? 6.469 -5.523 14.236 1.00 95.12 108 ILE A O 1
ATOM 835 N N . ALA A 1 109 ? 6.751 -3.507 13.291 1.00 92.94 109 ALA A N 1
ATOM 836 C CA . ALA A 1 109 ? 7.872 -3.112 14.140 1.00 92.94 109 ALA A CA 1
ATOM 837 C C . ALA A 1 109 ? 7.439 -2.733 15.570 1.00 92.94 109 ALA A C 1
ATOM 839 O O . ALA A 1 109 ? 8.277 -2.573 16.453 1.00 92.94 109 ALA A O 1
ATOM 840 N N . GLY A 1 110 ? 6.130 -2.613 15.822 1.00 89.62 110 GLY A N 1
ATOM 841 C CA . GLY A 1 110 ? 5.607 -2.231 17.129 1.00 89.62 110 GLY A CA 1
ATOM 842 C C . GLY A 1 110 ? 5.766 -0.742 17.440 1.00 89.62 110 GLY A C 1
ATOM 843 O O . GLY A 1 110 ? 5.664 -0.366 18.602 1.00 89.62 110 GLY A O 1
ATOM 844 N N . HIS A 1 111 ? 5.940 0.117 16.428 1.00 86.94 111 HIS A N 1
ATOM 845 C CA . HIS A 1 111 ? 6.069 1.575 16.598 1.00 86.94 111 HIS A CA 1
ATOM 846 C C . HIS A 1 111 ? 4.750 2.256 17.035 1.00 86.94 111 HIS A C 1
ATOM 848 O O . HIS A 1 111 ? 4.661 3.475 17.164 1.00 86.94 111 HIS A O 1
ATOM 854 N N . VAL A 1 112 ? 3.688 1.484 17.298 1.00 74.38 112 VAL A N 1
ATOM 855 C CA . VAL A 1 112 ? 2.398 1.990 17.785 1.00 74.38 112 VAL A CA 1
ATOM 856 C C . VAL A 1 112 ? 2.426 2.147 19.301 1.00 74.38 112 VAL A C 1
ATOM 858 O O . VAL A 1 112 ? 2.296 1.180 20.048 1.00 74.38 112 VAL A O 1
ATOM 861 N N . SER A 1 113 ? 2.521 3.386 19.776 1.00 54.12 113 SER A N 1
ATOM 862 C CA . SER A 1 113 ? 2.511 3.686 21.211 1.00 54.12 113 SER A CA 1
ATOM 863 C C . SER A 1 113 ? 1.089 3.954 21.738 1.00 54.12 113 SER A C 1
ATOM 865 O O . SER A 1 113 ? 0.548 5.028 21.512 1.00 54.12 113 SER A O 1
ATOM 867 N N . GLY A 1 114 ? 0.460 3.046 22.493 1.00 55.53 114 GLY A N 1
ATOM 868 C CA . GLY A 1 114 ? -0.813 3.317 23.209 1.00 55.53 114 GLY A CA 1
ATOM 869 C C . GLY A 1 114 ? -1.992 3.800 22.333 1.00 55.53 114 GLY A C 1
ATOM 870 O O . GLY A 1 114 ? -2.046 3.486 21.151 1.00 55.53 114 GLY A O 1
ATOM 871 N N . ASP A 1 115 ? -2.939 4.573 22.894 1.00 51.12 115 ASP A N 1
ATOM 872 C CA . ASP A 1 115 ? -4.019 5.284 22.156 1.00 51.12 115 ASP A CA 1
ATOM 873 C C . ASP A 1 115 ? -3.469 6.528 21.407 1.00 51.12 115 ASP A C 1
ATOM 875 O O . ASP A 1 115 ? -4.080 7.605 21.398 1.00 51.12 115 ASP A O 1
AT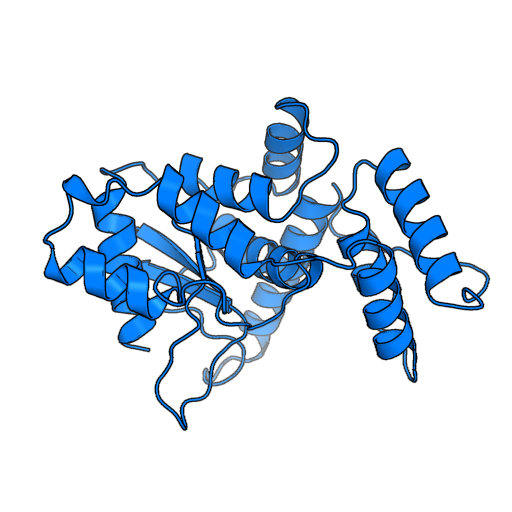OM 879 N N . SER A 1 116 ? -2.264 6.430 20.840 1.00 52.94 116 SER A N 1
ATOM 880 C CA . SER A 1 116 ? -1.637 7.526 20.107 1.00 52.94 116 SER A CA 1
ATOM 881 C C . SER A 1 116 ? -1.730 7.337 18.595 1.00 52.94 116 SER A C 1
ATOM 883 O O . SER A 1 116 ? -2.050 6.274 18.059 1.00 52.94 116 SER A O 1
ATOM 885 N N . LEU A 1 117 ? -1.538 8.463 17.925 1.00 52.75 117 LEU A N 1
ATOM 886 C CA . LEU A 1 117 ? -1.614 8.639 16.492 1.00 52.75 117 LEU A CA 1
ATOM 887 C C . LEU A 1 117 ? -0.182 8.838 16.001 1.00 52.75 117 LEU A C 1
ATOM 889 O O . LEU A 1 117 ? 0.446 9.826 16.389 1.00 52.75 117 LEU A O 1
ATOM 893 N N . ILE A 1 118 ? 0.299 7.959 15.126 1.00 57.16 118 ILE A N 1
ATOM 894 C CA . ILE A 1 118 ? 1.521 8.234 14.374 1.00 57.16 118 ILE A CA 1
ATOM 895 C C . ILE A 1 118 ? 1.112 9.194 13.253 1.00 57.16 118 ILE A C 1
ATOM 897 O O . ILE A 1 118 ? 0.465 8.810 12.281 1.00 57.16 118 ILE A O 1
ATOM 901 N N . VAL A 1 119 ? 1.361 10.493 13.459 1.00 51.84 119 VAL A N 1
ATOM 902 C CA . VAL A 1 119 ? 1.263 11.501 12.396 1.00 51.84 119 VAL A CA 1
ATOM 903 C C . VAL A 1 119 ? 2.641 11.667 11.788 1.00 51.84 119 VAL A C 1
ATOM 905 O O . VAL A 1 119 ? 3.568 12.073 12.488 1.00 51.84 119 VAL A O 1
ATOM 908 N N . ASP A 1 120 ? 2.706 11.440 10.482 1.00 48.34 120 ASP A N 1
ATOM 909 C CA . ASP A 1 120 ? 3.750 11.890 9.565 1.00 48.34 120 ASP A CA 1
ATOM 910 C C . ASP A 1 120 ? 4.418 13.213 10.011 1.00 48.34 120 ASP A C 1
ATOM 912 O O . ASP A 1 120 ? 3.781 14.269 10.139 1.00 48.34 120 ASP A O 1
ATOM 916 N N . SER A 1 121 ? 5.717 13.086 10.288 1.00 42.38 121 SER A N 1
ATOM 917 C CA . SER A 1 121 ? 6.790 14.083 10.252 1.00 42.38 121 SER A CA 1
ATOM 918 C C . SER A 1 121 ? 6.431 15.558 10.519 1.00 42.38 121 SER A C 1
ATOM 920 O O . SER A 1 121 ? 6.485 16.421 9.642 1.00 42.38 121 SER A O 1
ATOM 922 N N . LYS A 1 122 ? 6.145 15.891 11.783 1.00 36.09 122 LYS A N 1
ATOM 923 C CA . LYS A 1 122 ? 6.652 17.080 12.516 1.00 36.09 122 LYS A CA 1
ATOM 924 C C . LYS A 1 122 ? 5.936 17.163 13.860 1.00 36.09 122 LYS A C 1
ATOM 926 O O . LYS A 1 122 ? 4.720 17.040 13.892 1.00 36.09 122 LYS A O 1
ATOM 931 N N . ILE A 1 123 ? 6.674 17.496 14.922 1.00 35.53 123 ILE A N 1
ATOM 932 C CA . ILE A 1 123 ? 6.222 17.727 16.313 1.00 35.53 123 ILE A CA 1
ATOM 933 C C . ILE A 1 123 ? 6.466 16.514 17.236 1.00 35.53 123 ILE A C 1
ATOM 935 O O . ILE A 1 123 ? 5.529 15.858 17.670 1.00 35.53 123 ILE A O 1
ATOM 939 N N . THR A 1 124 ? 7.737 16.227 17.535 1.00 38.59 124 THR A N 1
ATOM 940 C CA . THR A 1 124 ? 8.236 15.777 18.859 1.00 38.59 124 THR A CA 1
ATOM 941 C C . THR A 1 124 ? 9.692 16.238 19.008 1.00 38.59 124 THR A C 1
ATOM 943 O O . THR A 1 124 ? 10.338 16.515 17.998 1.00 38.59 124 THR A O 1
ATOM 946 N N . ASP A 1 125 ? 10.175 16.348 20.248 1.00 42.84 125 ASP A N 1
ATOM 947 C CA . ASP A 1 125 ? 11.468 16.961 20.596 1.00 42.84 125 ASP A CA 1
ATOM 948 C C . ASP A 1 125 ? 12.699 16.042 20.405 1.00 42.84 125 ASP A C 1
ATOM 950 O O . ASP A 1 125 ? 13.815 16.557 20.395 1.00 42.84 125 ASP A O 1
ATOM 954 N N . ASP A 1 126 ? 12.516 14.734 20.169 1.00 54.31 126 ASP A N 1
ATOM 955 C CA . ASP A 1 126 ? 13.590 13.791 19.802 1.00 54.31 126 ASP A CA 1
ATOM 956 C C . ASP A 1 126 ? 13.493 13.407 18.319 1.00 54.31 126 ASP A C 1
ATOM 958 O O . ASP A 1 126 ? 12.578 12.704 17.885 1.00 54.31 126 ASP A O 1
ATOM 962 N N . VAL A 1 127 ? 14.417 13.948 17.523 1.00 61.44 127 VAL A N 1
ATOM 963 C CA . VAL A 1 127 ? 14.449 13.811 16.056 1.00 61.44 127 VAL A CA 1
ATOM 964 C C . VAL A 1 127 ? 15.117 12.501 15.624 1.00 61.44 127 VAL A C 1
ATOM 966 O O . VAL A 1 127 ? 14.707 11.932 14.618 1.00 61.44 127 VAL A O 1
ATOM 969 N N . ASP A 1 128 ? 16.090 12.010 16.396 1.00 63.56 128 ASP A N 1
ATOM 970 C CA . ASP A 1 128 ? 16.927 10.862 16.019 1.00 63.56 128 ASP A CA 1
ATOM 971 C C . ASP A 1 128 ? 16.166 9.522 16.107 1.00 63.56 128 ASP A C 1
ATOM 973 O O . ASP A 1 128 ? 16.209 8.736 15.166 1.00 63.56 128 ASP A O 1
ATOM 977 N N . GLU A 1 129 ? 15.390 9.282 17.175 1.00 63.19 129 GLU A N 1
ATOM 978 C CA . GLU A 1 129 ? 14.595 8.043 17.319 1.00 63.19 129 GLU A CA 1
ATOM 979 C C . GLU A 1 129 ? 13.518 7.908 16.229 1.00 63.19 129 GLU A C 1
ATOM 981 O O . GLU A 1 129 ? 13.259 6.813 15.732 1.00 63.19 129 GLU A O 1
ATOM 986 N N . LYS A 1 130 ? 12.922 9.027 15.798 1.00 67.88 130 LYS A N 1
ATOM 987 C CA . LYS A 1 130 ? 11.953 9.025 14.694 1.00 67.88 130 LYS A CA 1
ATOM 988 C C . LYS A 1 130 ? 12.590 8.693 13.351 1.00 67.88 130 LYS A C 1
ATOM 990 O O . LYS A 1 130 ? 11.959 8.020 12.547 1.00 67.88 130 LYS A O 1
ATOM 995 N N . ASP A 1 131 ? 13.812 9.152 13.100 1.00 77.56 131 ASP A N 1
ATOM 996 C CA . ASP A 1 131 ? 14.514 8.849 11.847 1.00 77.56 131 ASP A CA 1
ATOM 997 C C . ASP A 1 131 ? 14.813 7.340 11.732 1.00 77.56 131 ASP A C 1
ATOM 999 O O . ASP A 1 131 ? 14.684 6.750 10.654 1.00 77.56 131 ASP A O 1
ATOM 1003 N N . ASP A 1 132 ? 15.110 6.688 12.862 1.00 86.81 132 ASP A N 1
ATOM 1004 C CA . ASP A 1 132 ? 15.282 5.235 12.942 1.00 86.81 132 ASP A CA 1
ATOM 1005 C C . ASP A 1 132 ? 13.958 4.480 12.706 1.00 86.81 132 ASP A C 1
ATOM 1007 O O . ASP A 1 132 ? 13.929 3.533 11.912 1.00 86.81 132 ASP A O 1
ATOM 1011 N N . GLU A 1 133 ? 12.850 4.903 13.332 1.00 90.19 133 GLU A N 1
ATOM 1012 C CA . GLU A 1 133 ? 11.532 4.273 13.146 1.00 90.19 133 GLU A CA 1
ATOM 1013 C C . GLU A 1 133 ? 11.035 4.358 11.695 1.00 90.19 133 GLU A C 1
ATOM 1015 O O . GLU A 1 133 ? 10.566 3.358 11.143 1.00 90.19 133 GLU A O 1
ATOM 1020 N N . GLU A 1 134 ? 11.163 5.527 11.066 1.00 89.12 134 GLU A N 1
ATOM 1021 C CA . GLU A 1 134 ? 10.785 5.766 9.666 1.00 89.12 134 GLU A CA 1
ATOM 1022 C C . GLU A 1 134 ? 11.676 4.954 8.712 1.00 89.12 134 GLU A C 1
ATOM 1024 O O . GLU A 1 134 ? 11.190 4.331 7.764 1.00 89.12 134 GLU A O 1
ATOM 1029 N N . THR A 1 135 ? 12.980 4.864 9.002 1.00 92.56 135 THR A N 1
ATOM 1030 C CA . THR A 1 135 ? 13.914 4.024 8.235 1.00 92.56 135 THR A CA 1
ATOM 1031 C C . THR A 1 135 ? 13.538 2.543 8.315 1.00 92.56 135 THR A C 1
ATOM 1033 O O . THR A 1 135 ? 13.613 1.821 7.315 1.00 92.56 135 THR A O 1
ATOM 1036 N N . ILE A 1 136 ? 13.141 2.061 9.494 1.00 94.56 136 ILE A N 1
ATOM 1037 C CA . ILE A 1 136 ? 12.665 0.686 9.691 1.00 94.56 136 ILE A CA 1
ATOM 1038 C C . ILE A 1 136 ? 11.348 0.463 8.937 1.00 94.56 136 ILE A C 1
ATOM 1040 O O . ILE A 1 136 ? 11.210 -0.549 8.247 1.00 94.56 136 ILE A O 1
ATOM 1044 N N . ALA A 1 137 ? 10.401 1.402 9.009 1.00 93.94 137 ALA A N 1
ATOM 1045 C CA . ALA A 1 137 ? 9.129 1.312 8.296 1.00 93.94 137 ALA A CA 1
ATOM 1046 C C . ALA A 1 137 ? 9.324 1.256 6.772 1.00 93.94 137 ALA A C 1
ATOM 1048 O O . ALA A 1 137 ? 8.728 0.405 6.106 1.00 93.94 137 ALA A O 1
ATOM 1049 N N . ASP A 1 138 ? 10.226 2.070 6.221 1.00 94.56 138 ASP A N 1
ATOM 1050 C CA . ASP A 1 138 ? 10.590 2.041 4.803 1.00 94.56 138 ASP A CA 1
ATOM 1051 C C . ASP A 1 138 ? 11.218 0.706 4.386 1.00 94.56 138 ASP A C 1
ATOM 1053 O O . ASP A 1 138 ? 10.840 0.130 3.359 1.00 94.56 138 ASP A O 1
ATOM 1057 N N . LYS A 1 139 ? 12.147 0.167 5.184 1.00 96.88 139 LYS A N 1
ATOM 1058 C CA . LYS A 1 139 ? 12.750 -1.155 4.937 1.00 96.88 139 LYS A CA 1
ATOM 1059 C C . LYS A 1 139 ? 11.706 -2.265 4.953 1.00 96.88 139 LYS A C 1
ATOM 1061 O O . LYS A 1 139 ? 11.674 -3.078 4.026 1.00 96.88 139 LYS A O 1
ATOM 1066 N N . ASN A 1 140 ? 10.817 -2.255 5.944 1.00 97.94 140 ASN A N 1
ATOM 1067 C CA . ASN A 1 140 ? 9.708 -3.198 6.051 1.00 97.94 140 ASN A CA 1
ATOM 1068 C C . ASN A 1 140 ? 8.770 -3.091 4.845 1.00 97.94 140 ASN A C 1
ATOM 1070 O O . ASN A 1 140 ? 8.417 -4.109 4.251 1.00 97.94 140 ASN A O 1
ATOM 1074 N N . ALA A 1 141 ? 8.424 -1.876 4.411 1.00 97.69 141 ALA A N 1
ATOM 1075 C CA . ALA A 1 141 ? 7.605 -1.658 3.223 1.00 97.69 141 ALA A CA 1
ATOM 1076 C C . ALA A 1 141 ? 8.257 -2.249 1.966 1.00 97.69 141 ALA A C 1
ATOM 1078 O O . ALA A 1 141 ? 7.608 -2.951 1.186 1.00 97.69 141 ALA A O 1
ATOM 1079 N N . ILE A 1 142 ? 9.554 -2.005 1.763 1.00 97.81 142 ILE A N 1
ATOM 1080 C CA . ILE A 1 142 ? 10.303 -2.556 0.627 1.00 97.81 142 ILE A CA 1
ATOM 1081 C C . ILE A 1 142 ? 10.369 -4.089 0.726 1.00 97.81 142 ILE A C 1
ATOM 1083 O O . ILE A 1 142 ? 10.180 -4.773 -0.286 1.00 97.81 142 ILE A O 1
ATOM 1087 N N . ALA A 1 143 ? 10.563 -4.651 1.918 1.00 98.44 143 ALA A N 1
ATOM 1088 C CA . ALA A 1 143 ? 10.572 -6.094 2.145 1.00 98.44 143 ALA A CA 1
ATOM 1089 C C . ALA A 1 143 ? 9.202 -6.743 1.862 1.00 98.44 143 ALA A C 1
ATOM 1091 O O . ALA A 1 143 ? 9.142 -7.704 1.094 1.00 98.44 143 ALA A O 1
ATOM 1092 N N . ILE A 1 144 ? 8.092 -6.167 2.334 1.00 98.69 144 ILE A N 1
ATOM 1093 C CA . ILE A 1 144 ? 6.722 -6.615 2.012 1.00 98.69 144 ILE A CA 1
ATOM 1094 C C . ILE A 1 144 ? 6.503 -6.603 0.489 1.00 98.69 144 ILE A C 1
ATOM 1096 O O . ILE A 1 144 ? 6.051 -7.576 -0.125 1.00 98.69 144 ILE A O 1
ATOM 1100 N N . LEU A 1 145 ? 6.861 -5.503 -0.173 1.00 98.50 145 LEU A N 1
ATOM 1101 C CA . LEU A 1 145 ? 6.559 -5.319 -1.593 1.00 98.50 145 LEU A CA 1
ATOM 1102 C C . LEU A 1 145 ? 7.481 -6.103 -2.523 1.00 98.50 145 LEU A C 1
ATOM 1104 O O . LEU A 1 145 ? 7.110 -6.359 -3.676 1.00 98.50 145 LEU A O 1
ATOM 1108 N N . THR A 1 146 ? 8.668 -6.495 -2.057 1.00 97.88 146 THR A N 1
ATOM 1109 C CA . THR A 1 146 ? 9.716 -6.996 -2.951 1.00 97.88 146 THR A CA 1
ATOM 1110 C C . THR A 1 146 ? 10.469 -8.242 -2.476 1.00 97.88 146 THR A C 1
ATOM 1112 O O . THR A 1 146 ? 11.164 -8.868 -3.278 1.00 97.88 146 THR A O 1
ATOM 1115 N N . GLY A 1 147 ? 10.293 -8.645 -1.218 1.00 97.12 147 GLY A N 1
ATOM 1116 C CA . GLY A 1 147 ? 10.942 -9.800 -0.591 1.00 97.12 147 GLY A CA 1
ATOM 1117 C C . GLY A 1 147 ? 12.380 -9.541 -0.142 1.00 97.12 147 GLY A C 1
ATOM 1118 O O . GLY A 1 147 ? 13.143 -10.489 0.008 1.00 97.12 147 GLY A O 1
ATOM 1119 N N . SER A 1 148 ? 12.789 -8.274 -0.046 1.00 95.69 148 SER A N 1
ATOM 1120 C CA . SER A 1 148 ? 14.102 -7.869 0.459 1.00 95.69 148 SER A CA 1
ATOM 1121 C C . SER A 1 148 ? 14.095 -6.389 0.830 1.00 95.69 148 SER A C 1
ATOM 1123 O O . SER A 1 148 ? 13.785 -5.561 -0.021 1.00 95.69 148 SER A O 1
ATOM 1125 N N . GLU A 1 149 ? 14.513 -6.048 2.049 1.00 92.00 149 GLU A N 1
ATOM 1126 C CA . GLU A 1 149 ? 14.565 -4.667 2.570 1.00 92.00 149 GLU A CA 1
ATOM 1127 C C . GLU A 1 149 ? 15.445 -3.692 1.758 1.00 92.00 149 GLU A C 1
ATOM 1129 O O . GLU A 1 149 ? 15.260 -2.480 1.818 1.00 92.00 149 GLU A O 1
ATOM 1134 N N . THR A 1 150 ? 16.399 -4.200 0.969 1.00 90.50 150 THR A N 1
ATOM 1135 C CA . THR A 1 150 ? 17.365 -3.377 0.215 1.00 90.50 150 THR A CA 1
ATOM 1136 C C . THR A 1 150 ? 17.122 -3.376 -1.292 1.00 90.50 150 THR A C 1
ATOM 1138 O O . THR A 1 150 ? 17.935 -2.848 -2.062 1.00 90.50 150 THR A O 1
ATOM 1141 N N . ARG A 1 151 ? 16.020 -3.972 -1.764 1.00 93.00 151 ARG A N 1
ATOM 1142 C CA . ARG A 1 151 ? 15.796 -4.120 -3.202 1.00 93.00 151 ARG A CA 1
ATOM 1143 C C . ARG A 1 151 ? 15.638 -2.763 -3.883 1.00 93.00 151 ARG A C 1
ATOM 1145 O O . ARG A 1 151 ? 14.724 -1.984 -3.616 1.00 93.00 151 ARG A O 1
ATOM 1152 N N . SER A 1 152 ? 16.523 -2.522 -4.846 1.00 92.62 152 SER A N 1
ATOM 1153 C CA . SER A 1 152 ? 16.532 -1.313 -5.659 1.00 92.62 152 SER A CA 1
ATOM 1154 C C . SER A 1 152 ? 16.532 -1.652 -7.144 1.00 92.62 152 SER A C 1
ATOM 1156 O O . SER A 1 152 ? 17.316 -2.472 -7.625 1.00 92.62 152 SER A O 1
ATOM 1158 N N . TYR A 1 153 ? 15.659 -0.989 -7.893 1.00 92.62 153 TYR A N 1
ATOM 1159 C CA . TYR A 1 153 ? 15.552 -1.123 -9.334 1.00 92.62 153 TYR A CA 1
ATOM 1160 C C . TYR A 1 153 ? 16.322 0.000 -10.012 1.00 92.62 153 TYR A C 1
ATOM 1162 O O . TYR A 1 153 ? 15.984 1.176 -9.896 1.00 92.62 153 TYR A O 1
ATOM 1170 N N . ARG A 1 154 ? 17.375 -0.354 -10.747 1.00 90.00 154 ARG A N 1
ATOM 1171 C CA . ARG A 1 154 ? 18.211 0.585 -11.504 1.00 90.00 154 ARG A CA 1
ATOM 1172 C C . ARG A 1 154 ? 18.477 0.033 -12.900 1.00 90.00 154 ARG A C 1
ATOM 1174 O O . ARG A 1 154 ? 18.386 -1.167 -13.148 1.00 90.00 154 ARG A O 1
ATOM 1181 N N . THR A 1 155 ? 18.791 0.922 -13.834 1.00 83.38 155 THR A N 1
ATOM 1182 C CA . THR A 1 155 ? 19.084 0.563 -15.226 1.00 83.38 155 THR A CA 1
ATOM 1183 C C . THR A 1 155 ? 20.389 1.209 -15.658 1.00 83.38 155 THR A C 1
ATOM 1185 O O . THR A 1 155 ? 20.564 2.405 -15.447 1.00 83.38 155 THR A O 1
ATOM 1188 N N . ASN A 1 156 ? 21.244 0.471 -16.369 1.00 81.44 156 ASN A N 1
ATOM 1189 C CA . ASN A 1 156 ? 22.504 1.011 -16.906 1.00 81.44 156 ASN A CA 1
ATOM 1190 C C . ASN A 1 156 ? 22.298 2.122 -17.951 1.00 81.44 156 ASN A C 1
ATOM 1192 O O . ASN A 1 156 ? 23.219 2.877 -18.245 1.00 81.44 156 ASN A O 1
ATOM 1196 N N . ARG A 1 157 ? 21.107 2.200 -18.557 1.00 84.88 157 ARG A N 1
ATOM 1197 C CA . ARG A 1 157 ? 20.724 3.255 -19.499 1.00 84.88 157 ARG A CA 1
ATOM 1198 C C . ARG A 1 157 ? 19.348 3.779 -19.139 1.00 84.88 157 ARG A C 1
ATOM 1200 O O . ARG A 1 157 ? 18.418 2.984 -19.020 1.00 84.88 157 ARG A O 1
ATOM 1207 N N . THR A 1 158 ? 19.227 5.096 -19.024 1.00 85.69 158 THR A N 1
ATOM 1208 C CA . THR A 1 158 ? 17.947 5.773 -18.811 1.00 85.69 158 THR A CA 1
ATOM 1209 C C . THR A 1 158 ? 16.954 5.388 -19.910 1.00 85.69 158 THR A C 1
ATOM 1211 O O . THR A 1 158 ? 17.290 5.497 -21.095 1.00 85.69 158 THR A O 1
ATOM 1214 N N . PRO A 1 159 ? 15.736 4.939 -19.560 1.00 90.56 159 PRO A N 1
ATOM 1215 C CA . PRO A 1 159 ? 14.696 4.689 -20.540 1.00 90.56 159 PRO A CA 1
ATOM 1216 C C . PRO A 1 159 ? 14.400 5.965 -21.341 1.00 90.56 159 PRO A C 1
ATOM 1218 O O . PRO A 1 159 ? 14.209 7.027 -20.753 1.00 90.56 159 PRO A O 1
ATOM 1221 N N . PRO A 1 160 ? 14.317 5.880 -22.677 1.00 91.56 160 PRO A N 1
ATOM 1222 C CA . PRO A 1 160 ? 14.128 7.043 -23.537 1.00 91.56 160 PRO A CA 1
ATOM 1223 C C . PRO A 1 160 ? 12.749 7.698 -23.383 1.00 91.56 160 PRO A C 1
ATOM 1225 O O . PRO A 1 160 ? 12.575 8.840 -23.790 1.00 91.56 160 PRO A O 1
ATOM 1228 N N . ASN A 1 161 ? 11.748 6.977 -22.862 1.00 95.19 161 ASN A N 1
ATOM 1229 C CA . ASN A 1 161 ? 10.398 7.492 -22.634 1.00 95.19 161 ASN A CA 1
ATOM 1230 C C . ASN A 1 161 ? 9.599 6.607 -21.658 1.00 95.19 161 ASN A C 1
ATOM 1232 O O . ASN A 1 161 ? 10.011 5.496 -21.307 1.00 95.19 161 ASN A O 1
ATOM 1236 N N . ALA A 1 162 ? 8.422 7.103 -21.268 1.00 97.19 162 ALA A N 1
ATOM 1237 C CA . ALA A 1 162 ? 7.506 6.462 -20.327 1.00 97.19 162 ALA A CA 1
ATOM 1238 C C . ALA A 1 162 ? 7.038 5.067 -20.770 1.00 97.19 162 ALA A C 1
ATOM 1240 O O . ALA A 1 162 ? 6.974 4.155 -19.951 1.00 97.19 162 ALA A O 1
ATOM 1241 N N . SER A 1 163 ? 6.765 4.871 -22.066 1.00 98.00 163 SER A N 1
ATOM 1242 C CA . SER A 1 163 ? 6.334 3.567 -22.593 1.00 98.00 163 SER A CA 1
ATOM 1243 C C . SER A 1 163 ? 7.435 2.515 -22.479 1.00 98.00 163 SER A C 1
ATOM 1245 O O . SER A 1 163 ? 7.173 1.357 -22.149 1.00 98.00 163 SER A O 1
ATOM 1247 N N . HIS A 1 164 ? 8.688 2.911 -22.710 1.00 97.06 164 HIS A N 1
ATOM 1248 C CA . HIS A 1 164 ? 9.816 2.006 -22.545 1.00 97.06 164 HIS A CA 1
ATOM 1249 C C . HIS A 1 164 ? 10.055 1.678 -21.064 1.00 97.06 164 HIS A C 1
ATOM 1251 O O . HIS A 1 164 ? 10.236 0.504 -20.740 1.00 97.06 164 HIS A O 1
ATOM 1257 N N . LEU A 1 165 ? 9.986 2.670 -20.165 1.00 97.19 165 LEU A N 1
ATOM 1258 C CA . LEU A 1 165 ? 10.066 2.426 -18.720 1.00 97.19 165 LEU A CA 1
ATOM 1259 C C . LEU A 1 165 ? 8.965 1.453 -18.266 1.00 97.19 165 LEU A C 1
ATOM 1261 O O . LEU A 1 165 ? 9.282 0.420 -17.684 1.00 97.19 165 LEU A O 1
ATOM 1265 N N . ALA A 1 166 ? 7.706 1.705 -18.636 1.00 98.19 166 ALA A N 1
ATOM 1266 C CA . ALA A 1 166 ? 6.575 0.825 -18.338 1.00 98.19 166 ALA A CA 1
ATOM 1267 C C . ALA A 1 166 ? 6.819 -0.619 -18.812 1.00 98.19 166 ALA A C 1
ATOM 1269 O O . ALA A 1 166 ? 6.670 -1.561 -18.039 1.00 98.19 166 ALA A O 1
ATOM 1270 N N . LYS A 1 167 ? 7.289 -0.816 -20.051 1.00 97.94 167 LYS A N 1
ATOM 1271 C CA . LYS A 1 167 ? 7.597 -2.154 -20.591 1.00 97.94 167 LYS A CA 1
ATOM 1272 C C . LYS A 1 167 ? 8.748 -2.854 -19.859 1.00 97.94 167 LYS A C 1
ATOM 1274 O O . LYS A 1 167 ? 8.769 -4.084 -19.770 1.00 97.94 167 LYS A O 1
ATOM 1279 N N . ILE A 1 168 ? 9.750 -2.111 -19.388 1.00 96.81 168 ILE A N 1
ATOM 1280 C CA . ILE A 1 168 ? 10.833 -2.670 -18.569 1.00 96.81 168 ILE A CA 1
ATOM 1281 C C . ILE A 1 168 ? 10.267 -3.106 -17.217 1.00 96.81 168 ILE A C 1
ATOM 1283 O O . ILE A 1 168 ? 10.425 -4.273 -16.864 1.00 96.81 168 ILE A O 1
ATOM 1287 N N . CYS A 1 169 ? 9.559 -2.217 -16.520 1.00 97.62 169 CYS A N 1
ATOM 1288 C CA . CYS A 1 169 ? 8.971 -2.486 -15.210 1.00 97.62 169 CYS A CA 1
ATOM 1289 C C . CYS A 1 169 ? 7.956 -3.632 -15.251 1.00 97.62 169 CYS A C 1
ATOM 1291 O O . CYS A 1 169 ? 8.008 -4.492 -14.386 1.00 97.62 169 CYS A O 1
ATOM 1293 N N . GLN A 1 170 ? 7.117 -3.728 -16.288 1.00 98.31 170 GLN A N 1
ATOM 1294 C CA . GLN A 1 170 ? 6.183 -4.846 -16.456 1.00 98.31 170 GLN A CA 1
ATOM 1295 C C . GLN A 1 170 ? 6.911 -6.191 -16.531 1.00 98.31 170 GLN A C 1
ATOM 1297 O O . GLN A 1 170 ? 6.550 -7.139 -15.841 1.00 98.31 170 GLN A O 1
ATOM 1302 N N . ARG A 1 171 ? 7.965 -6.281 -17.354 1.00 97.69 171 ARG A N 1
ATOM 1303 C CA . ARG A 1 171 ? 8.753 -7.516 -17.483 1.00 97.69 171 ARG A CA 1
ATOM 1304 C C . ARG A 1 171 ? 9.472 -7.873 -16.188 1.00 97.69 171 ARG A C 1
ATOM 1306 O O . ARG A 1 171 ? 9.583 -9.049 -15.872 1.00 97.69 171 ARG A O 1
ATOM 1313 N N . LYS A 1 172 ? 9.984 -6.879 -15.458 1.00 97.12 172 LYS A N 1
ATOM 1314 C CA . LYS A 1 172 ? 10.635 -7.128 -14.166 1.00 97.12 172 LYS A CA 1
ATOM 1315 C C . LYS A 1 172 ? 9.643 -7.522 -13.091 1.00 97.12 172 LYS A C 1
ATOM 1317 O O . LYS A 1 172 ? 9.937 -8.441 -12.348 1.00 97.12 172 LYS A O 1
ATOM 1322 N N . GLY A 1 173 ? 8.454 -6.933 -13.089 1.00 97.94 173 GLY A N 1
ATOM 1323 C CA . GLY A 1 173 ? 7.411 -7.309 -12.148 1.00 97.94 173 GLY A CA 1
ATOM 1324 C C . GLY A 1 173 ? 6.967 -8.756 -12.303 1.00 97.94 173 GLY A C 1
ATOM 1325 O O . GLY A 1 173 ? 6.852 -9.458 -11.309 1.00 97.94 173 GLY A O 1
ATOM 1326 N N . ILE A 1 174 ? 6.834 -9.232 -13.545 1.00 97.75 174 ILE A N 1
ATOM 1327 C CA . ILE A 1 174 ? 6.551 -10.648 -13.827 1.00 97.75 174 ILE A CA 1
ATOM 1328 C C . ILE A 1 174 ? 7.692 -11.555 -13.346 1.00 97.75 174 ILE A C 1
ATOM 1330 O O . ILE A 1 174 ? 7.434 -12.576 -12.724 1.00 97.75 174 ILE A O 1
ATOM 1334 N N . ASN A 1 175 ? 8.945 -11.198 -13.633 1.00 97.25 175 ASN A N 1
ATOM 1335 C CA . ASN A 1 175 ? 10.090 -12.044 -13.288 1.00 97.25 175 ASN A CA 1
ATOM 1336 C C . ASN A 1 175 ? 10.369 -12.108 -11.781 1.00 97.25 175 ASN A C 1
ATOM 1338 O O . ASN A 1 175 ? 10.832 -13.134 -11.294 1.00 97.25 175 ASN A O 1
ATOM 1342 N N . ASP A 1 176 ? 10.131 -11.007 -11.074 1.00 97.50 176 ASP A N 1
ATOM 1343 C CA . ASP A 1 176 ? 10.484 -10.854 -9.662 1.00 97.50 176 ASP A CA 1
ATOM 1344 C C . ASP A 1 176 ? 9.273 -11.048 -8.732 1.00 97.50 176 ASP A C 1
ATOM 1346 O O . ASP A 1 176 ? 9.406 -10.938 -7.512 1.00 97.50 176 ASP A O 1
ATOM 1350 N N . SER A 1 177 ? 8.082 -11.275 -9.295 1.00 98.25 177 SER A N 1
ATOM 1351 C CA . SER A 1 177 ? 6.799 -11.253 -8.582 1.00 98.25 177 SER A CA 1
ATOM 1352 C C . SER A 1 177 ? 6.569 -9.944 -7.812 1.00 98.25 177 SER A C 1
ATOM 1354 O O . SER A 1 177 ? 6.104 -9.939 -6.673 1.00 98.25 177 SER A O 1
ATOM 1356 N N . VAL A 1 178 ? 6.924 -8.799 -8.403 1.00 98.62 178 VAL A N 1
ATOM 1357 C CA . VAL A 1 178 ? 6.789 -7.460 -7.790 1.00 98.62 178 VAL A CA 1
ATOM 1358 C C . VAL A 1 178 ? 5.824 -6.605 -8.597 1.00 98.62 178 VAL A C 1
ATOM 1360 O O . VAL A 1 178 ? 5.889 -6.574 -9.824 1.00 98.62 178 VAL A O 1
ATOM 1363 N N . TYR A 1 179 ? 4.955 -5.849 -7.926 1.00 98.56 179 TYR A N 1
ATOM 1364 C CA . TYR A 1 179 ? 3.991 -4.992 -8.608 1.00 98.56 179 TYR A CA 1
ATOM 1365 C C . TYR A 1 179 ? 4.704 -3.991 -9.538 1.00 98.56 179 TYR A C 1
ATOM 1367 O O . TYR A 1 179 ? 5.483 -3.157 -9.059 1.00 98.56 179 TYR A O 1
ATOM 1375 N N . PRO A 1 180 ? 4.435 -3.994 -10.862 1.00 98.56 180 PRO A N 1
ATOM 1376 C CA . PRO A 1 180 ? 5.161 -3.149 -11.814 1.00 98.56 180 PRO A CA 1
ATOM 1377 C C . PRO A 1 180 ? 5.112 -1.654 -11.488 1.00 98.56 180 PRO A C 1
ATOM 1379 O O . PRO A 1 180 ? 6.065 -0.927 -11.763 1.00 98.56 180 PRO A O 1
ATOM 1382 N N . GLY A 1 181 ? 4.018 -1.191 -10.874 1.00 98.12 181 GLY A N 1
ATOM 1383 C CA . GLY A 1 181 ? 3.890 0.199 -10.445 1.00 98.12 181 GLY A CA 1
ATOM 1384 C C . GLY A 1 181 ? 4.858 0.562 -9.317 1.00 98.12 181 GLY A C 1
ATOM 1385 O O . GLY A 1 181 ? 5.423 1.652 -9.337 1.00 98.12 181 GLY A O 1
ATOM 1386 N N . HIS A 1 182 ? 5.112 -0.359 -8.381 1.00 98.00 182 HIS A N 1
ATOM 1387 C CA . HIS A 1 182 ? 6.113 -0.156 -7.334 1.00 98.00 182 HIS A CA 1
ATOM 1388 C C . HIS A 1 182 ? 7.525 -0.106 -7.930 1.00 98.00 182 HIS A C 1
ATOM 1390 O O . HIS A 1 182 ? 8.297 0.779 -7.581 1.00 98.00 182 HIS A O 1
ATOM 1396 N N . ILE A 1 183 ? 7.837 -0.967 -8.907 1.00 98.12 183 ILE A N 1
ATOM 1397 C CA . ILE A 1 183 ? 9.126 -0.926 -9.622 1.00 98.12 183 ILE A CA 1
ATOM 1398 C C . ILE A 1 183 ? 9.351 0.441 -10.278 1.00 98.12 183 ILE A C 1
ATOM 1400 O O . ILE A 1 183 ? 10.460 0.969 -10.218 1.00 98.12 183 ILE A O 1
ATOM 1404 N N . VAL A 1 184 ? 8.317 1.034 -10.893 1.00 97.94 184 VAL A N 1
ATOM 1405 C CA . VAL A 1 184 ? 8.409 2.389 -11.464 1.00 97.94 184 VAL A CA 1
ATOM 1406 C C . VAL A 1 184 ? 8.773 3.411 -10.387 1.00 97.94 184 VAL A C 1
ATOM 1408 O O . VAL A 1 184 ? 9.690 4.201 -10.606 1.00 97.94 184 VAL A O 1
ATOM 1411 N N . LEU A 1 185 ? 8.086 3.395 -9.240 1.00 95.69 185 LEU A N 1
ATOM 1412 C CA . LEU A 1 185 ? 8.345 4.334 -8.144 1.00 95.69 185 LEU A CA 1
ATOM 1413 C C . LEU A 1 185 ? 9.736 4.140 -7.537 1.00 95.69 185 LEU A C 1
ATOM 1415 O O . LEU A 1 185 ? 10.487 5.104 -7.434 1.00 95.69 185 LEU A O 1
ATOM 1419 N N . ASN A 1 186 ? 10.115 2.901 -7.228 1.00 95.12 186 ASN A N 1
ATOM 1420 C CA . ASN A 1 186 ? 11.433 2.557 -6.700 1.00 95.12 186 ASN A CA 1
ATOM 1421 C C . ASN A 1 186 ? 12.559 2.964 -7.669 1.00 95.12 186 ASN A C 1
ATOM 1423 O O . ASN A 1 186 ? 13.593 3.472 -7.235 1.00 95.12 186 ASN A O 1
ATOM 1427 N N . TYR A 1 187 ? 12.349 2.814 -8.984 1.00 94.88 187 TYR A N 1
ATOM 1428 C CA . TYR A 1 187 ? 13.311 3.241 -10.002 1.00 94.88 187 TYR A CA 1
ATOM 1429 C C . TYR A 1 187 ? 13.552 4.751 -9.992 1.00 94.88 187 TYR A C 1
ATOM 1431 O O . TYR A 1 187 ? 14.703 5.181 -10.038 1.00 94.88 187 TYR A O 1
ATOM 1439 N N . VAL A 1 188 ? 12.483 5.552 -9.950 1.00 92.94 188 VAL A N 1
ATOM 1440 C CA . VAL A 1 188 ? 12.607 7.019 -9.982 1.00 92.94 188 VAL A CA 1
ATOM 1441 C C . VAL A 1 188 ? 12.948 7.615 -8.618 1.00 92.94 188 VAL A C 1
ATOM 1443 O O . VAL A 1 188 ? 13.371 8.766 -8.554 1.00 92.94 188 VAL A O 1
ATOM 1446 N N . HIS A 1 189 ? 12.795 6.844 -7.539 1.00 89.12 189 HIS A N 1
ATOM 1447 C CA . HIS A 1 189 ? 13.128 7.264 -6.186 1.00 89.12 189 HIS A CA 1
ATOM 1448 C C . HIS A 1 189 ? 14.619 7.615 -6.060 1.00 89.12 189 HIS A C 1
ATOM 1450 O O . HIS A 1 189 ? 15.495 6.796 -6.358 1.00 89.12 189 HIS A O 1
ATOM 1456 N N . GLY A 1 190 ? 14.901 8.844 -5.620 1.00 77.69 190 GLY A N 1
ATOM 1457 C CA . GLY A 1 190 ? 16.256 9.385 -5.476 1.00 77.69 190 GLY A CA 1
ATOM 1458 C C . GLY A 1 190 ? 16.907 9.869 -6.780 1.00 77.69 190 GLY A C 1
ATOM 1459 O O . GLY A 1 190 ? 18.045 10.334 -6.745 1.00 77.69 190 GLY A O 1
ATOM 1460 N N . LEU A 1 191 ? 16.222 9.789 -7.929 1.00 86.25 191 LEU A N 1
ATOM 1461 C CA . LEU A 1 191 ? 16.702 10.385 -9.180 1.00 86.25 191 LEU A CA 1
ATOM 1462 C C . LEU A 1 191 ? 16.285 11.860 -9.261 1.00 86.25 191 LEU A C 1
ATOM 1464 O O . LEU A 1 191 ? 15.126 12.205 -9.051 1.00 86.25 191 LEU A O 1
ATOM 1468 N N . SER A 1 192 ? 17.222 12.741 -9.609 1.00 77.25 192 SER A N 1
ATOM 1469 C CA . SER A 1 192 ? 16.976 14.184 -9.714 1.00 77.25 192 SER A CA 1
ATOM 1470 C C . SER A 1 192 ? 16.478 14.602 -11.102 1.00 77.25 192 SER A C 1
ATOM 1472 O O . SER A 1 192 ? 16.753 13.954 -12.108 1.00 77.25 192 SER A O 1
ATOM 1474 N N . GLY A 1 193 ? 15.755 15.722 -11.187 1.00 78.44 193 GLY A N 1
ATOM 1475 C CA . GLY A 1 193 ? 15.264 16.273 -12.455 1.00 78.44 193 GLY A CA 1
ATOM 1476 C C . GLY A 1 193 ? 13.907 15.706 -12.885 1.00 78.44 193 GLY A C 1
ATOM 1477 O O . GLY A 1 193 ? 13.004 15.529 -12.070 1.00 78.44 193 GLY A O 1
ATOM 1478 N N . SER A 1 194 ? 13.723 15.446 -14.182 1.00 79.56 194 SER A N 1
ATOM 1479 C CA . SER A 1 194 ? 12.414 15.098 -14.765 1.00 79.56 194 SER A CA 1
ATOM 1480 C C . SER A 1 194 ? 11.982 13.634 -14.571 1.00 79.56 194 SER A C 1
ATOM 1482 O O . SER A 1 194 ? 10.942 13.225 -15.094 1.00 79.56 194 SER A O 1
ATOM 1484 N N . PHE A 1 195 ? 12.725 12.833 -13.801 1.00 84.94 195 PHE A N 1
ATOM 1485 C CA . PHE A 1 195 ? 12.429 11.408 -13.601 1.00 84.94 195 PHE A CA 1
ATOM 1486 C C . PHE A 1 195 ? 11.116 11.162 -12.853 1.00 84.94 195 PHE A C 1
ATOM 1488 O O . PHE A 1 195 ? 10.415 10.207 -13.175 1.00 84.94 195 PHE A O 1
ATOM 1495 N N . HIS A 1 196 ? 10.708 12.052 -11.944 1.00 87.31 196 HIS A N 1
ATOM 1496 C CA . HIS A 1 196 ? 9.383 11.966 -11.319 1.00 87.31 196 HIS A CA 1
ATOM 1497 C C . HIS A 1 196 ? 8.250 12.091 -12.352 1.00 87.31 196 HIS A C 1
ATOM 1499 O O . HIS A 1 196 ? 7.280 11.334 -12.303 1.00 87.31 196 HIS A O 1
ATOM 1505 N N . ALA A 1 197 ? 8.395 12.986 -13.338 1.00 92.31 197 ALA A N 1
ATOM 1506 C CA . ALA A 1 197 ? 7.433 13.122 -14.432 1.00 92.31 197 ALA A CA 1
ATOM 1507 C C . ALA A 1 197 ? 7.454 11.896 -15.362 1.00 92.31 197 ALA A C 1
ATOM 1509 O O . ALA A 1 197 ? 6.398 11.420 -15.780 1.00 92.31 197 ALA A O 1
ATOM 1510 N N . LEU A 1 198 ? 8.641 11.339 -15.635 1.00 94.56 198 LEU A N 1
ATOM 1511 C CA . LEU A 1 198 ? 8.791 10.087 -16.382 1.00 94.56 198 LEU A CA 1
ATOM 1512 C C . LEU A 1 198 ? 8.082 8.919 -15.679 1.00 94.56 198 LEU A C 1
ATOM 1514 O O . LEU A 1 198 ? 7.368 8.160 -16.332 1.00 94.56 198 LEU A O 1
ATOM 1518 N N . GLY A 1 199 ? 8.250 8.792 -14.360 1.00 95.56 199 GLY A N 1
ATOM 1519 C CA . GLY A 1 199 ? 7.589 7.777 -13.543 1.00 95.56 199 GLY A CA 1
ATOM 1520 C C . GLY A 1 199 ? 6.071 7.937 -13.542 1.00 95.56 199 GLY A C 1
ATOM 1521 O O . GLY A 1 199 ? 5.355 6.980 -13.827 1.00 95.56 199 GLY A O 1
ATOM 1522 N N . ALA A 1 200 ? 5.567 9.156 -13.324 1.00 94.94 200 ALA A N 1
ATOM 1523 C CA . ALA A 1 200 ? 4.134 9.444 -13.387 1.00 94.94 200 ALA A CA 1
ATOM 1524 C C . ALA A 1 200 ? 3.532 9.087 -14.759 1.00 94.94 200 ALA A C 1
ATOM 1526 O O . ALA A 1 200 ? 2.483 8.447 -14.832 1.00 94.94 200 ALA A O 1
ATOM 1527 N N . ALA A 1 201 ? 4.223 9.430 -15.848 1.00 97.25 201 ALA A N 1
ATOM 1528 C CA . ALA A 1 201 ? 3.805 9.064 -17.196 1.00 97.25 201 ALA A CA 1
ATOM 1529 C C . ALA A 1 201 ? 3.863 7.544 -17.435 1.00 97.25 201 ALA A C 1
ATOM 1531 O O . ALA A 1 201 ? 2.971 6.992 -18.073 1.00 97.25 201 ALA A O 1
ATOM 1532 N N . ALA A 1 202 ? 4.869 6.840 -16.909 1.00 98.12 202 ALA A N 1
ATOM 1533 C CA . ALA A 1 202 ? 4.964 5.385 -17.030 1.00 98.12 202 ALA A CA 1
ATOM 1534 C C . ALA A 1 202 ? 3.845 4.665 -16.261 1.00 98.12 202 ALA A C 1
ATOM 1536 O O . ALA A 1 202 ? 3.297 3.686 -16.765 1.00 98.12 202 ALA A O 1
ATOM 1537 N N . LEU A 1 203 ? 3.446 5.176 -15.091 1.00 98.06 203 LEU A N 1
ATOM 1538 C CA . LEU A 1 203 ? 2.281 4.674 -14.359 1.00 98.06 203 LEU A CA 1
ATOM 1539 C C . LEU A 1 203 ? 0.984 4.841 -15.161 1.00 98.06 203 LEU A C 1
ATOM 1541 O O . LEU A 1 203 ? 0.171 3.925 -15.177 1.00 98.06 203 LEU A O 1
ATOM 15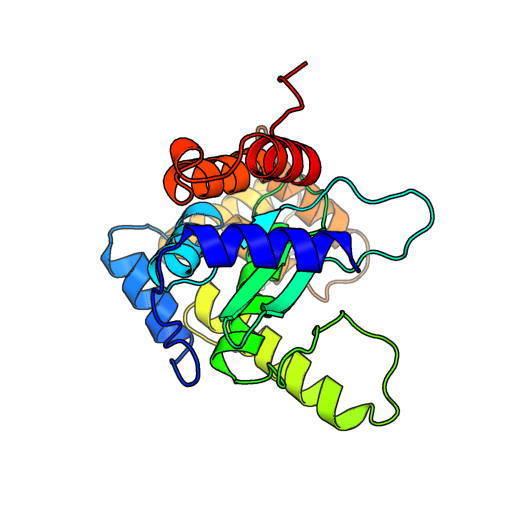45 N N . LEU A 1 204 ? 0.812 5.955 -15.882 1.00 97.94 204 LEU A N 1
ATOM 1546 C CA . LEU A 1 204 ? -0.333 6.145 -16.784 1.00 97.94 204 LEU A CA 1
ATOM 1547 C C . LEU A 1 204 ? -0.312 5.188 -17.983 1.00 97.94 204 LEU A C 1
ATOM 1549 O O . LEU A 1 204 ? -1.373 4.797 -18.458 1.00 97.94 204 LEU A O 1
ATOM 1553 N N . VAL A 1 205 ? 0.869 4.785 -18.461 1.00 98.38 205 VAL A N 1
ATOM 1554 C CA . VAL A 1 205 ? 0.983 3.751 -19.503 1.00 98.38 205 VAL A CA 1
ATOM 1555 C C . VAL A 1 205 ? 0.598 2.373 -18.958 1.00 98.38 205 VAL A C 1
ATOM 1557 O O . VAL A 1 205 ? -0.111 1.637 -19.637 1.00 98.38 205 VAL A O 1
ATOM 1560 N N . LEU A 1 206 ? 1.055 2.017 -17.752 1.00 97.94 206 LEU A N 1
ATOM 1561 C CA . LEU A 1 206 ? 0.730 0.730 -17.122 1.00 97.94 206 LEU A CA 1
ATOM 1562 C C . LEU A 1 206 ? -0.749 0.642 -16.728 1.00 97.94 206 LEU A C 1
ATOM 1564 O O . LEU A 1 206 ? -1.393 -0.379 -16.952 1.00 97.94 206 LEU A O 1
ATOM 1568 N N . TYR A 1 207 ? -1.283 1.720 -16.155 1.00 97.50 207 TYR A N 1
ATOM 1569 C CA . TYR A 1 207 ? -2.609 1.767 -15.550 1.00 97.50 207 TYR A CA 1
ATOM 1570 C C . TYR A 1 207 ? -3.353 3.048 -15.975 1.00 97.50 207 TYR A C 1
ATOM 1572 O O . TYR A 1 207 ? -3.541 3.965 -15.166 1.00 97.50 207 TYR A O 1
ATOM 1580 N N . PRO A 1 208 ? -3.803 3.141 -17.242 1.00 96.38 208 PRO A N 1
ATOM 1581 C CA . PRO A 1 208 ? -4.448 4.348 -17.773 1.00 96.38 208 PRO A CA 1
ATOM 1582 C C . PRO A 1 208 ? -5.786 4.665 -17.094 1.00 96.38 208 PRO A C 1
ATOM 1584 O O . PRO A 1 208 ? -6.144 5.828 -16.938 1.00 96.38 208 PRO A O 1
ATOM 1587 N N . ASN A 1 209 ? -6.494 3.630 -16.633 1.00 96.31 209 ASN A N 1
ATOM 1588 C CA . ASN A 1 209 ? -7.805 3.735 -15.983 1.00 96.31 209 ASN A CA 1
ATOM 1589 C C . ASN A 1 209 ? -7.731 3.475 -14.469 1.00 96.31 209 ASN A C 1
ATOM 1591 O O . ASN A 1 209 ? -8.716 3.063 -13.855 1.00 96.31 209 ASN A O 1
ATOM 1595 N N . ALA A 1 210 ? -6.550 3.658 -13.873 1.00 95.69 210 ALA A N 1
ATOM 1596 C CA . ALA A 1 210 ? -6.328 3.443 -12.451 1.00 95.69 210 ALA A CA 1
ATOM 1597 C C . ALA A 1 210 ? -7.302 4.263 -11.586 1.00 95.69 210 ALA A C 1
ATOM 1599 O O . ALA A 1 210 ? -7.503 5.462 -11.796 1.00 95.69 210 ALA A O 1
ATOM 1600 N N . ASN A 1 211 ? -7.883 3.602 -10.585 1.00 95.31 211 ASN A N 1
ATOM 1601 C CA . ASN A 1 211 ? -8.723 4.230 -9.576 1.00 95.31 211 ASN A CA 1
ATOM 1602 C C . ASN A 1 211 ? -8.507 3.535 -8.227 1.00 95.31 211 ASN A C 1
ATOM 1604 O O . ASN A 1 211 ? -9.249 2.630 -7.846 1.00 95.31 211 ASN A O 1
ATOM 1608 N N . ALA A 1 212 ? -7.453 3.949 -7.531 1.00 94.94 212 ALA A N 1
ATOM 1609 C CA . ALA A 1 212 ? -7.068 3.389 -6.244 1.00 94.94 212 ALA A CA 1
ATOM 1610 C C . ALA A 1 212 ? -8.129 3.589 -5.146 1.00 94.94 212 ALA A C 1
ATOM 1612 O O . ALA A 1 212 ? -8.357 2.679 -4.357 1.00 94.94 212 ALA A O 1
ATOM 1613 N N . GLN A 1 213 ? -8.859 4.711 -5.153 1.00 93.25 213 GLN A N 1
ATOM 1614 C CA . GLN A 1 213 ? -9.990 4.927 -4.239 1.00 93.25 213 GLN A CA 1
ATOM 1615 C C . GLN A 1 213 ? -11.070 3.855 -4.428 1.00 93.25 213 GLN A C 1
ATOM 1617 O O . GLN A 1 213 ? -11.552 3.271 -3.465 1.00 93.25 213 GLN A O 1
ATOM 1622 N N . LYS A 1 214 ? -11.412 3.524 -5.681 1.00 93.38 214 LYS A N 1
ATOM 1623 C CA . LYS A 1 214 ? -12.366 2.446 -5.971 1.00 93.38 214 LYS A CA 1
ATOM 1624 C C . LYS A 1 214 ? -11.848 1.076 -5.520 1.00 93.38 214 LYS A C 1
ATOM 1626 O O . LYS A 1 214 ? -12.666 0.204 -5.260 1.00 93.38 214 LYS A O 1
ATOM 1631 N N . VAL A 1 215 ? -10.533 0.847 -5.480 1.00 95.88 215 VAL A N 1
ATOM 1632 C CA . VAL A 1 215 ? -9.955 -0.390 -4.919 1.00 95.88 215 VAL A CA 1
ATOM 1633 C C . VAL A 1 215 ? -10.207 -0.434 -3.412 1.00 95.88 215 VAL A C 1
ATOM 1635 O O . VAL A 1 215 ? -10.881 -1.346 -2.947 1.00 95.88 215 VAL A O 1
ATOM 1638 N N . LEU A 1 216 ? -9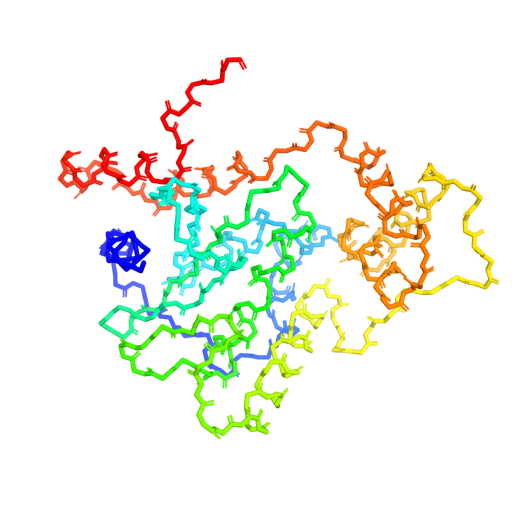.779 0.596 -2.679 1.00 95.44 216 LEU A N 1
ATOM 1639 C CA . LEU A 1 216 ? -9.920 0.664 -1.220 1.00 95.44 216 LEU A CA 1
ATOM 1640 C C . LEU A 1 216 ? -11.389 0.625 -0.769 1.00 95.44 216 LEU A C 1
ATOM 1642 O O . LEU A 1 216 ? -11.728 -0.101 0.161 1.00 95.44 216 LEU A O 1
ATOM 1646 N N . ASN A 1 217 ? -12.287 1.312 -1.482 1.00 92.06 217 ASN A N 1
ATOM 1647 C CA . ASN A 1 217 ? -13.721 1.288 -1.182 1.00 92.06 217 ASN A CA 1
ATOM 1648 C C . ASN A 1 217 ? -14.361 -0.086 -1.433 1.00 92.06 217 ASN A C 1
ATOM 1650 O O . ASN A 1 217 ? -15.319 -0.436 -0.749 1.00 92.06 217 ASN A O 1
ATOM 1654 N N . ARG A 1 218 ? -13.849 -0.881 -2.388 1.00 93.31 218 ARG A N 1
ATOM 1655 C CA . ARG A 1 218 ? -14.310 -2.268 -2.561 1.00 93.31 218 ARG A CA 1
ATOM 1656 C C . ARG A 1 218 ? -13.881 -3.137 -1.387 1.00 93.31 218 ARG A C 1
ATOM 1658 O O . ARG A 1 218 ? -14.719 -3.874 -0.888 1.00 93.31 218 ARG A O 1
ATOM 1665 N N . CYS A 1 219 ? -12.629 -3.033 -0.946 1.00 94.62 219 CYS A N 1
ATOM 1666 C CA . CYS A 1 219 ? -12.153 -3.773 0.223 1.00 94.62 219 CYS A CA 1
ATOM 1667 C C . CYS A 1 219 ? -12.955 -3.406 1.476 1.00 94.62 219 CYS A C 1
ATOM 1669 O O . CYS A 1 219 ? -13.423 -4.292 2.179 1.00 94.62 219 CYS A O 1
ATOM 1671 N N . LEU A 1 220 ? -13.211 -2.112 1.698 1.00 92.62 220 LEU A N 1
ATOM 1672 C CA . LEU A 1 220 ? -14.077 -1.645 2.783 1.00 92.62 220 LEU A CA 1
ATOM 1673 C C . LEU A 1 220 ? -15.457 -2.317 2.742 1.00 92.62 220 LEU A C 1
ATOM 1675 O O . LEU A 1 220 ? -15.899 -2.875 3.737 1.00 92.62 220 LEU A O 1
ATOM 1679 N N . ALA A 1 221 ? -16.118 -2.290 1.582 1.00 90.31 221 ALA A N 1
ATOM 1680 C CA . ALA A 1 221 ? -17.463 -2.840 1.414 1.00 90.31 221 ALA A CA 1
ATOM 1681 C C . ALA A 1 221 ? -17.543 -4.369 1.544 1.00 90.31 221 ALA A C 1
ATOM 1683 O O . ALA A 1 221 ? -18.625 -4.891 1.781 1.00 90.31 221 ALA A O 1
ATOM 1684 N N . ARG A 1 222 ? -16.429 -5.089 1.365 1.00 91.31 222 ARG A N 1
ATOM 1685 C CA . ARG A 1 222 ? -16.365 -6.543 1.591 1.00 91.31 222 ARG A CA 1
ATOM 1686 C C . ARG A 1 222 ? -16.151 -6.909 3.058 1.00 91.31 222 ARG A C 1
ATOM 1688 O O . ARG A 1 222 ? -16.514 -8.013 3.441 1.00 91.31 222 ARG A O 1
ATOM 1695 N N . ASN A 1 223 ? -15.529 -6.023 3.836 1.00 90.50 223 ASN A N 1
ATOM 1696 C CA . ASN A 1 223 ? -15.062 -6.329 5.189 1.00 90.50 223 ASN A CA 1
ATOM 1697 C C . ASN A 1 223 ? -15.875 -5.647 6.299 1.00 90.50 223 ASN A C 1
ATOM 1699 O O . ASN A 1 223 ? -15.770 -6.049 7.454 1.00 90.50 223 ASN A O 1
ATOM 1703 N N . ILE A 1 224 ? -16.676 -4.630 5.972 1.00 86.69 224 ILE A N 1
ATOM 1704 C CA . ILE A 1 224 ? -17.641 -4.034 6.899 1.00 86.69 224 ILE A CA 1
ATOM 1705 C C . ILE A 1 224 ? -19.037 -4.519 6.544 1.00 86.69 224 ILE A C 1
ATOM 1707 O O . ILE A 1 224 ? -19.520 -4.269 5.438 1.00 86.69 224 ILE A O 1
ATOM 1711 N N . ASP A 1 225 ? -19.699 -5.134 7.520 1.00 81.44 225 ASP A N 1
ATOM 1712 C CA . ASP A 1 225 ? -21.142 -5.306 7.482 1.00 81.44 225 ASP A CA 1
ATOM 1713 C C . ASP A 1 225 ? -21.812 -3.984 7.883 1.00 81.44 225 ASP A C 1
ATOM 1715 O O . ASP A 1 225 ? -21.825 -3.582 9.048 1.00 81.44 225 ASP A O 1
ATOM 1719 N N . PHE A 1 226 ? -22.305 -3.250 6.886 1.00 79.75 226 PHE A N 1
ATOM 1720 C CA . PHE A 1 226 ? -22.978 -1.975 7.124 1.00 79.75 226 PHE A CA 1
ATOM 1721 C C . PHE A 1 226 ? -24.357 -2.149 7.769 1.00 79.75 226 PHE A C 1
ATOM 1723 O O . PHE A 1 226 ? -24.845 -1.181 8.349 1.00 79.75 226 PHE A O 1
ATOM 1730 N N . ASP A 1 227 ? -24.956 -3.342 7.712 1.00 76.56 227 ASP A N 1
ATOM 1731 C CA . ASP A 1 227 ? -26.264 -3.611 8.313 1.00 76.56 227 ASP A CA 1
ATOM 1732 C C . ASP A 1 227 ? -26.164 -3.756 9.844 1.00 76.56 227 ASP A C 1
ATOM 1734 O O . ASP A 1 227 ? -27.140 -3.527 10.560 1.00 76.56 227 ASP A O 1
ATOM 1738 N N . GLU A 1 228 ? -24.973 -4.073 10.365 1.00 79.19 228 GLU A N 1
ATOM 1739 C CA . GLU A 1 228 ? -24.693 -4.119 11.808 1.00 79.19 228 GLU A CA 1
ATOM 1740 C C . GLU A 1 228 ? -24.309 -2.750 12.400 1.00 79.19 228 GLU A C 1
ATOM 1742 O O . GLU A 1 228 ? -24.244 -2.585 13.624 1.00 79.19 228 GLU A O 1
ATOM 1747 N N . LEU A 1 229 ? -24.076 -1.740 11.557 1.00 81.31 229 LEU A N 1
ATOM 1748 C CA . LEU A 1 229 ? -23.794 -0.379 12.001 1.00 81.31 229 LEU A CA 1
ATOM 1749 C C . LEU A 1 229 ? -25.092 0.431 12.150 1.00 81.31 229 LEU A C 1
ATOM 1751 O O . LEU A 1 229 ? -25.965 0.368 11.287 1.00 81.31 229 LEU A O 1
ATOM 1755 N N . PRO A 1 230 ? -25.210 1.280 13.190 1.00 86.38 230 PRO A N 1
ATOM 1756 C CA . PRO A 1 230 ? -26.234 2.319 13.217 1.00 86.38 230 PRO A CA 1
ATOM 1757 C C . PRO A 1 230 ? -26.221 3.144 11.920 1.00 86.38 230 PRO A C 1
ATOM 1759 O O . PRO A 1 230 ? -25.151 3.485 11.411 1.00 86.38 230 PRO A O 1
ATOM 1762 N N . GLU A 1 231 ? -27.400 3.467 11.383 1.00 85.88 231 GLU A N 1
ATOM 1763 C CA . GLU A 1 231 ? -27.554 4.120 10.071 1.00 85.88 231 GLU A CA 1
ATOM 1764 C C . GLU A 1 231 ? -26.727 5.414 9.953 1.00 85.88 231 GLU A C 1
ATOM 1766 O O . GLU A 1 231 ? -26.048 5.650 8.953 1.00 85.88 231 GLU A O 1
ATOM 1771 N N . ASP A 1 232 ? -26.700 6.217 11.017 1.00 86.62 232 ASP A N 1
ATOM 1772 C CA . ASP A 1 232 ? -25.924 7.453 11.104 1.00 86.62 232 ASP A CA 1
ATOM 1773 C C . ASP A 1 232 ? -24.405 7.207 11.066 1.00 86.62 232 ASP A C 1
ATOM 1775 O O . ASP A 1 232 ? -23.647 7.988 10.479 1.00 86.62 232 ASP A O 1
ATOM 1779 N N . HIS A 1 233 ? -23.939 6.104 11.651 1.00 88.31 233 HIS A N 1
ATOM 1780 C CA . HIS A 1 233 ? -22.542 5.682 11.602 1.00 88.31 233 HIS A CA 1
ATOM 1781 C C . HIS A 1 233 ? -22.147 5.172 10.212 1.00 88.31 233 HIS A C 1
ATOM 1783 O O . HIS A 1 233 ? -21.077 5.535 9.711 1.00 88.31 233 HIS A O 1
ATOM 1789 N N . ALA A 1 234 ? -23.008 4.370 9.580 1.00 84.88 234 ALA A N 1
ATOM 1790 C CA . ALA A 1 234 ? -22.810 3.879 8.221 1.00 84.88 234 ALA A CA 1
ATOM 1791 C C . ALA A 1 234 ? -22.734 5.046 7.220 1.00 84.88 234 ALA A C 1
ATOM 1793 O O . ALA A 1 234 ? -21.765 5.153 6.460 1.00 84.88 234 ALA A O 1
ATOM 1794 N N . GLU A 1 235 ? -23.690 5.980 7.278 1.00 85.69 235 GLU A N 1
ATOM 1795 C CA . GLU A 1 235 ? -23.718 7.168 6.419 1.00 85.69 235 GLU A CA 1
ATOM 1796 C C . GLU A 1 235 ? -22.474 8.043 6.631 1.00 85.69 235 GLU A C 1
ATOM 1798 O O . GLU A 1 235 ? -21.836 8.493 5.668 1.00 85.69 235 GLU A O 1
ATOM 1803 N N . TYR A 1 236 ? -22.082 8.255 7.892 1.00 86.88 236 TYR A N 1
ATOM 1804 C CA . TYR A 1 236 ? -20.877 9.004 8.225 1.00 86.88 236 TYR A CA 1
ATOM 1805 C C . TYR A 1 236 ? -19.633 8.374 7.594 1.00 86.88 236 TYR A C 1
ATOM 1807 O O . TYR A 1 236 ? -18.865 9.090 6.943 1.00 86.88 236 TYR A O 1
ATOM 1815 N N . LEU A 1 237 ? -19.448 7.058 7.752 1.00 86.25 237 LEU A N 1
ATOM 1816 C CA . LEU A 1 237 ? -18.290 6.333 7.235 1.00 86.25 237 LEU A CA 1
ATOM 1817 C C . LEU A 1 237 ? -18.226 6.414 5.703 1.00 86.25 237 LEU A C 1
ATOM 1819 O O . LEU A 1 237 ? -17.198 6.818 5.155 1.00 86.25 237 LEU A O 1
ATOM 1823 N N . MET A 1 238 ? -19.339 6.150 5.011 1.00 85.75 238 MET A N 1
ATOM 1824 C CA . MET A 1 238 ? -19.420 6.246 3.546 1.00 85.75 238 MET A CA 1
ATOM 1825 C C . MET A 1 238 ? -19.092 7.652 3.026 1.00 85.75 238 MET A C 1
ATOM 1827 O O . MET A 1 238 ? -18.427 7.809 1.995 1.00 85.75 238 MET A O 1
ATOM 1831 N N . ARG A 1 239 ? -19.512 8.699 3.746 1.00 86.19 239 ARG A N 1
ATOM 1832 C CA . ARG A 1 239 ? -19.216 10.090 3.382 1.00 86.19 239 ARG A CA 1
ATOM 1833 C C . ARG A 1 239 ? -17.730 10.416 3.500 1.00 86.19 239 ARG A C 1
ATOM 1835 O O . ARG A 1 239 ? -17.188 11.099 2.627 1.00 86.19 239 ARG A O 1
ATOM 1842 N N . ILE A 1 240 ? -17.067 9.975 4.568 1.00 86.19 240 ILE A N 1
ATOM 1843 C CA . ILE A 1 240 ? -15.661 10.334 4.811 1.00 86.19 240 ILE A CA 1
ATOM 1844 C C . ILE A 1 240 ? -14.690 9.556 3.917 1.00 86.19 240 ILE A C 1
ATOM 1846 O O . ILE A 1 240 ? -13.665 10.123 3.527 1.00 86.19 240 ILE A O 1
ATOM 1850 N N . VAL A 1 241 ? -15.047 8.324 3.527 1.00 84.44 241 VAL A N 1
ATOM 1851 C CA . VAL A 1 241 ? -14.268 7.518 2.570 1.00 84.44 241 VAL A CA 1
ATOM 1852 C C . VAL A 1 241 ? -14.564 7.849 1.099 1.00 84.44 241 VAL A C 1
ATOM 1854 O O . VAL A 1 241 ? -14.084 7.197 0.172 1.00 84.44 241 VAL A O 1
ATOM 1857 N N . GLY A 1 242 ? -15.410 8.858 0.862 1.00 78.88 242 GLY A N 1
ATOM 1858 C CA . GLY A 1 242 ? -15.795 9.270 -0.486 1.00 78.88 242 GLY A CA 1
ATOM 1859 C C . GLY A 1 242 ? -16.514 8.166 -1.270 1.00 78.88 242 GLY A C 1
ATOM 1860 O O . GLY A 1 242 ? -16.405 8.125 -2.491 1.00 78.88 242 GLY A O 1
ATOM 1861 N N . ALA A 1 243 ? -17.218 7.254 -0.591 1.00 70.56 243 ALA A N 1
ATOM 1862 C CA . ALA A 1 243 ? -18.016 6.206 -1.230 1.00 70.56 243 ALA A CA 1
ATOM 1863 C C . ALA A 1 243 ? -19.373 6.731 -1.743 1.00 70.56 243 ALA A C 1
ATOM 1865 O O . ALA A 1 243 ? -19.945 6.148 -2.659 1.00 70.56 243 ALA A O 1
ATOM 1866 N N . ASN A 1 244 ? -19.846 7.870 -1.216 1.00 59.47 244 ASN A N 1
ATOM 1867 C CA . ASN A 1 244 ? -21.089 8.530 -1.648 1.00 59.47 244 ASN A CA 1
ATOM 1868 C C . ASN A 1 244 ? -20.950 9.383 -2.920 1.00 59.47 244 ASN A C 1
ATOM 1870 O O . ASN A 1 244 ? -21.957 9.843 -3.464 1.00 59.47 244 ASN A O 1
ATOM 1874 N N . GLU A 1 245 ? -19.734 9.593 -3.425 1.00 50.19 245 GLU A N 1
ATOM 1875 C CA . GLU A 1 245 ? -19.536 10.236 -4.724 1.00 50.19 245 GLU A CA 1
ATOM 1876 C C . GLU A 1 245 ? -19.867 9.219 -5.824 1.00 50.19 245 GLU A C 1
ATOM 1878 O O . GLU A 1 245 ? -19.012 8.482 -6.322 1.00 50.19 245 GLU A O 1
ATOM 1883 N N . ARG A 1 246 ? -21.160 9.145 -6.177 1.00 36.34 246 ARG A N 1
ATOM 1884 C CA . ARG A 1 246 ? -21.620 8.472 -7.396 1.00 36.34 246 ARG A CA 1
ATOM 1885 C C . ARG A 1 246 ? -20.760 8.962 -8.551 1.00 36.34 246 ARG A C 1
ATOM 1887 O O . ARG A 1 246 ? -20.607 10.165 -8.732 1.00 36.34 246 ARG A O 1
ATOM 1894 N N . SER A 1 247 ? -20.214 8.010 -9.301 1.00 34.41 247 SER A N 1
ATOM 1895 C CA . SER A 1 247 ? -19.420 8.246 -10.501 1.00 34.41 247 SER A CA 1
ATOM 1896 C C . SER A 1 247 ? -20.160 9.202 -11.436 1.00 34.41 247 SER A C 1
ATOM 1898 O O . SER A 1 247 ? -21.105 8.798 -12.110 1.00 34.41 247 SER A O 1
ATOM 1900 N N . SER A 1 248 ? -19.762 10.470 -11.412 1.00 30.31 248 SER A N 1
ATOM 1901 C CA . SER A 1 248 ? -20.049 11.451 -12.454 1.00 30.31 248 SER A CA 1
ATOM 1902 C C . SER A 1 248 ? -19.062 11.280 -13.596 1.00 30.31 248 SER A C 1
ATOM 1904 O O . SER A 1 248 ? -17.853 11.165 -13.277 1.00 30.31 248 SER A O 1
#